Protein AF-A0A1I7AFB2-F1 (afdb_monomer)

InterPro domains:
  IPR016187 C-type lectin fold [SSF56436] (198-345)
  IPR042095 Sulfatase-modifying factor enzyme superfamily [G3DSA:3.90.1580.10] (173-340)
  IPR054114 Major tropism determinant, second domain [PF21916] (59-141)

Secondary structure (DSSP, 8-state):
---PPPP-GGGSTT-EEESS--EEEETTEEEE--EEEESSSTT-EEEE--EEEE-TTSGGGB-SS-SS--TT-EEEEEEEE-TTSBEEEEEES-SS--TT--TTTEEEEEEEEEEEE--GGGTT-SS--PEEEE-GGG-EESSSSBSS--TTEEEEETTTEEEESS-EE--SS-TTS---EE-TTSPPP-TTT--HHHHHHHHHHTT-BPPPHHHHHHHTTTPPP--SS--SSSS--TT--S---TT-STT-B-TT--BSSSSSSEEEEEEEEE--S--EEESTTTS-GGGTTS----EEESSEEEEEES--TT-GGG-STT-EEEEE-TT---S-EE---EEEB-

Solvent-accessible surface area (backbone atoms only — not comparable to full-atom values): 16928 Å² total; per-residue (Å²): 132,86,82,81,82,77,89,52,68,32,21,36,59,80,30,72,50,55,73,64,67,51,37,59,68,41,59,72,21,28,30,36,48,34,31,38,25,31,40,52,33,73,76,28,41,27,37,34,68,64,40,73,70,36,45,49,48,42,77,90,21,30,44,84,64,31,83,66,91,50,87,51,41,55,39,32,31,26,40,28,76,41,96,86,44,36,35,48,63,33,26,18,57,48,89,84,52,44,60,98,56,42,72,55,46,25,34,81,46,34,33,35,29,26,28,58,40,33,49,73,92,46,23,82,56,85,84,61,76,53,50,75,21,51,30,57,51,23,38,27,30,87,77,47,36,43,71,38,81,53,71,37,30,21,49,66,40,90,85,45,31,24,33,34,24,21,45,24,17,84,47,60,73,53,87,83,64,24,24,52,36,31,44,59,70,36,63,49,45,42,18,52,62,32,13,56,79,47,47,63,46,31,24,46,60,41,57,31,35,56,32,43,63,68,52,44,47,55,42,13,35,33,17,35,53,19,30,50,89,42,46,72,35,5,42,4,15,50,83,43,91,57,66,61,38,24,65,73,29,76,43,15,28,3,34,50,41,22,30,40,36,10,4,30,34,15,31,46,32,65,45,71,52,62,79,56,79,74,70,43,79,39,44,81,61,68,34,38,36,81,57,33,90,50,88,84,67,65,49,78,42,49,38,63,22,22,34,32,36,8,27,23,16,46,46,6,62,59,7,9,27,78,26,69,43,67,82,37,54,48,47,50,49,80,50,48,36,25,35,37,42,25,38,44,37,90

Organism: NCBI:txid416872

Nearest PDB structures (foldseek):
  2iou-assembly1_D  TM=7.693E-01  e=2.621E-22  Rauchvirus BPP1
  1yu4-assembly1_C  TM=7.743E-01  e=1.156E-21  Bordetella phage BMP-1
  1yu1-assembly1_A-3  TM=7.649E-01  e=2.165E-21  Rauchvirus BPP1
  1yu2-assembly1_A  TM=7.628E-01  e=2.292E-21  Bordetella phage BMP-1
  1yu3-assembly1_A  TM=7.739E-01  e=1.011E-20  Bordetella phage BIP-1

pLDDT: mean 96.18, std 4.57, range [62.34, 98.94]

Foldseek 3Di:
DPDDDDDDQLQAFFDWDFPDAWFAPDQQFIWGGWIWHAAQHHHRIAIEHTDGRDGQLPPVAEQPAPVDDDAWQKKWWKFFDDPVRHTHIYIHSDPQDGHPDDSRGIDTFWIFHFHFAQAPVRLAPLPDQTDGGTLGQLTGGPQWAFPFPSTQWGDLDGQWKIWHLWFWQWDDDDPPLTATDRTFQADHDALALAFLLSVQSRLVSRVFGFAALVVLLRQQRSQYFFAQCDQQRHLAHLPDPAAGTWCPHRNRAHNRRRGRSAERAWAFHPAKDAPDDDWDWDQLLVLAHNNNVDGDGTDTGDQIWGKTGQFYNNHGRLGGSNNIDGRHRRRDRPNRHTHITMGTID

Sequence (346 aa):
MVQKTYAIPAMGAGHFEMMGSIVASGAMRLDVPEGVLNIGGNGKGYVLPPLVDWDPTAVANQDGSLDSLTLGDDVYLYAVQGADGRAGLVASTNITVPGGYTSETSRKIGGFHYGRVRTIAQRYDTAITPATQIVPNSVWDLSHRPTCDPTGMVEVVPGRLWVDIYLNSEGSGTWPENIPVSRFGVQPIKDDIYSRSDFHLLVRNAGKRLPTVEEFLTYAEGAPQGNDGNNDLAWSATGNSGPTTTGAVAKAVSMFNVVDAAGNLWDWLDNHHDLGGTYNWTTSVVNVGKDSSIPRGQVYHAAWRCFVGGGNFGNGVRCGARCLYSHAHPWSASGSNGFRGACDAL

Mean predicted aligned error: 3.81 Å

Radius of gyration: 22.49 Å; Cα contacts (8 Å, |Δi|>4): 1010; chains: 1; bounding box: 60×41×85 Å

Structure (mmCIF, N/CA/C/O backbone):
data_AF-A0A1I7AFB2-F1
#
_entry.id   AF-A0A1I7AFB2-F1
#
loop_
_atom_site.group_PDB
_atom_site.id
_atom_site.type_symbol
_atom_site.label_atom_id
_atom_site.label_alt_id
_atom_site.label_comp_id
_atom_site.label_asym_id
_atom_site.label_entity_id
_atom_site.label_seq_id
_atom_site.pdbx_PDB_ins_code
_atom_site.Cartn_x
_atom_site.Cartn_y
_atom_site.Cartn_z
_atom_site.occupancy
_atom_site.B_iso_or_equiv
_atom_site.auth_seq_id
_atom_site.auth_comp_id
_atom_site.auth_asym_id
_atom_site.auth_atom_id
_atom_site.pdbx_PDB_model_num
ATOM 1 N N . MET A 1 1 ? -1.711 1.210 58.140 1.00 62.66 1 MET A N 1
ATOM 2 C CA . MET A 1 1 ? -1.342 0.271 57.059 1.00 62.66 1 MET A CA 1
ATOM 3 C C . MET A 1 1 ? -1.063 1.090 55.815 1.00 62.66 1 MET A C 1
ATOM 5 O O . MET A 1 1 ? -1.923 1.872 55.443 1.00 62.66 1 MET A O 1
ATOM 9 N N . VAL A 1 2 ? 0.122 0.970 55.215 1.00 62.34 2 VAL A N 1
ATOM 10 C CA . VAL A 1 2 ? 0.393 1.603 53.914 1.00 62.34 2 VAL A CA 1
ATOM 11 C C . VAL A 1 2 ? -0.392 0.820 52.865 1.00 62.34 2 VAL A C 1
ATOM 13 O O . VAL A 1 2 ? -0.179 -0.384 52.716 1.00 62.34 2 VAL A O 1
ATOM 16 N N . GLN A 1 3 ? -1.340 1.474 52.195 1.00 71.25 3 GLN A N 1
ATOM 17 C CA . GLN A 1 3 ? -2.076 0.881 51.085 1.00 71.25 3 GLN A CA 1
ATOM 18 C C . GLN A 1 3 ? -1.074 0.592 49.962 1.00 71.25 3 GLN A C 1
ATOM 20 O O . GLN A 1 3 ? -0.454 1.506 49.425 1.00 71.25 3 GLN A O 1
ATOM 25 N N . LYS A 1 4 ? -0.856 -0.690 49.656 1.00 71.56 4 LYS A N 1
ATOM 26 C CA . LYS A 1 4 ? -0.033 -1.089 48.513 1.00 71.56 4 LYS A CA 1
ATOM 27 C C . LYS A 1 4 ? -0.844 -0.842 47.244 1.00 71.56 4 LYS A C 1
ATOM 29 O O . LYS A 1 4 ? -1.900 -1.445 47.072 1.00 71.56 4 LYS A O 1
ATOM 34 N N . THR A 1 5 ? -0.355 0.033 46.376 1.00 73.44 5 THR A N 1
ATOM 35 C CA . THR A 1 5 ? -0.912 0.226 45.034 1.00 73.44 5 THR A CA 1
ATOM 36 C C . THR A 1 5 ? -0.280 -0.799 44.101 1.00 73.44 5 THR A C 1
ATOM 38 O O . THR A 1 5 ? 0.940 -0.821 43.949 1.00 73.44 5 THR A O 1
ATOM 41 N N . TYR A 1 6 ? -1.095 -1.662 43.497 1.00 75.44 6 TYR A N 1
ATOM 42 C CA . TYR A 1 6 ? -0.639 -2.587 42.462 1.00 75.44 6 TYR A CA 1
ATOM 43 C C . TYR A 1 6 ? -0.715 -1.910 41.093 1.00 75.44 6 TYR A C 1
ATOM 45 O O . TYR A 1 6 ? -1.668 -1.184 40.811 1.00 75.44 6 TYR A O 1
ATOM 53 N N . ALA A 1 7 ? 0.278 -2.158 40.239 1.00 75.94 7 ALA A N 1
ATOM 54 C CA . ALA A 1 7 ? 0.195 -1.780 38.836 1.00 75.94 7 ALA A CA 1
ATOM 55 C C . ALA A 1 7 ? -0.788 -2.725 38.129 1.00 75.94 7 ALA A C 1
ATOM 57 O O . ALA A 1 7 ? -0.574 -3.936 38.107 1.00 75.94 7 ALA A O 1
ATOM 58 N N . ILE A 1 8 ? -1.864 -2.173 37.570 1.00 85.44 8 ILE A N 1
ATOM 59 C CA . ILE A 1 8 ? -2.793 -2.904 36.704 1.00 85.44 8 ILE A CA 1
ATOM 60 C C . ILE A 1 8 ? -2.324 -2.654 35.264 1.00 85.44 8 ILE A C 1
ATOM 62 O O . ILE A 1 8 ? -2.356 -1.494 34.849 1.00 85.44 8 ILE A O 1
ATOM 66 N N . PRO A 1 9 ? -1.878 -3.675 34.504 1.00 85.19 9 PRO A N 1
ATOM 67 C CA . PRO A 1 9 ? -1.260 -3.481 33.187 1.00 85.19 9 PRO A CA 1
ATOM 68 C C . PRO A 1 9 ? -2.072 -2.589 32.240 1.00 85.19 9 PRO A C 1
ATOM 70 O O . PRO A 1 9 ? -1.538 -1.614 31.720 1.00 85.19 9 PRO A O 1
ATOM 73 N N . ALA A 1 10 ? -3.386 -2.819 32.139 1.00 87.00 10 ALA A N 1
ATOM 74 C CA . ALA A 1 10 ? -4.300 -2.020 31.317 1.00 87.00 10 ALA A CA 1
ATOM 75 C C . ALA A 1 10 ? -4.352 -0.524 31.683 1.00 87.00 10 ALA A C 1
ATOM 77 O O . ALA A 1 10 ? -4.688 0.318 30.853 1.00 87.00 10 ALA A O 1
ATOM 78 N N . MET A 1 11 ? -4.004 -0.163 32.919 1.00 90.75 11 MET A N 1
ATOM 79 C CA . MET A 1 11 ? -3.946 1.229 33.361 1.00 90.75 11 MET A CA 1
ATOM 80 C C . MET A 1 11 ? -2.626 1.919 32.999 1.00 90.75 11 MET A C 1
ATOM 82 O O . MET A 1 11 ? -2.545 3.137 33.142 1.00 90.75 11 MET A O 1
ATOM 86 N N . GLY A 1 12 ? -1.598 1.190 32.560 1.00 91.44 12 GLY A N 1
ATOM 87 C CA . GLY A 1 12 ? -0.350 1.787 32.091 1.00 91.44 12 GLY A CA 1
ATOM 88 C C . GLY A 1 12 ? -0.547 2.501 30.755 1.00 91.44 12 GLY A C 1
ATOM 89 O O . GLY A 1 12 ? -1.151 1.945 29.838 1.00 91.44 12 GLY A O 1
ATOM 90 N N . ALA A 1 13 ? -0.035 3.727 30.629 1.00 90.50 13 ALA A N 1
ATOM 91 C CA . ALA A 1 13 ? -0.085 4.466 29.37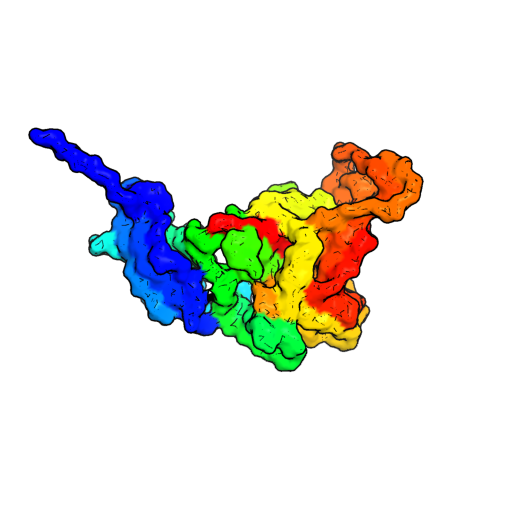3 1.00 90.50 13 ALA A CA 1
ATOM 92 C C . ALA A 1 13 ? 0.488 3.630 28.218 1.00 90.50 13 ALA A C 1
ATOM 94 O O . ALA A 1 13 ? 1.560 3.038 28.329 1.00 90.50 13 ALA A O 1
ATOM 95 N N . GLY A 1 14 ? -0.250 3.579 27.110 1.00 90.00 14 GLY A N 1
ATOM 96 C CA . GLY A 1 14 ? 0.157 2.845 25.912 1.00 90.00 14 GLY A CA 1
ATOM 97 C C . GLY A 1 14 ? -0.110 1.337 25.939 1.00 90.00 14 GLY A C 1
ATOM 98 O O . GLY A 1 14 ? -0.011 0.723 24.879 1.00 90.00 14 GLY A O 1
ATOM 99 N N . HIS A 1 15 ? -0.528 0.740 27.064 1.00 96.19 15 HIS A N 1
ATOM 100 C CA . HIS A 1 15 ? -0.826 -0.697 27.115 1.00 96.19 15 HIS A CA 1
ATOM 101 C C . HIS A 1 15 ? -1.898 -1.089 26.091 1.00 96.19 15 HIS A C 1
ATOM 103 O O . HIS A 1 15 ? -2.918 -0.406 25.964 1.00 96.19 15 HIS A O 1
ATOM 109 N N . PHE A 1 16 ? -1.654 -2.163 25.352 1.00 96.88 16 PHE A N 1
ATOM 110 C CA . PHE A 1 16 ? -2.572 -2.759 24.391 1.00 96.88 16 PHE A CA 1
ATOM 111 C C . PHE A 1 16 ? -2.226 -4.241 24.281 1.00 96.88 16 PHE A C 1
ATOM 113 O O . PHE A 1 16 ? -1.070 -4.578 24.031 1.00 96.88 16 PHE A O 1
ATOM 120 N N . GLU A 1 17 ? -3.216 -5.096 24.486 1.00 96.75 17 GLU A N 1
ATOM 121 C CA . GLU A 1 17 ? -3.093 -6.541 24.362 1.00 96.75 17 GLU A CA 1
ATOM 122 C C . GLU A 1 17 ? -4.433 -7.107 23.885 1.00 96.75 17 GLU A C 1
ATOM 124 O O . GLU A 1 17 ? -5.490 -6.738 24.402 1.00 96.75 17 GLU A O 1
ATOM 129 N N . MET A 1 18 ? -4.394 -7.989 22.888 1.00 95.81 18 MET A N 1
ATOM 130 C CA . MET A 1 18 ? -5.567 -8.640 22.309 1.00 95.81 18 MET A CA 1
ATOM 131 C C . MET A 1 18 ? -5.326 -10.140 22.145 1.00 95.81 18 MET A C 1
ATOM 133 O O . MET A 1 18 ? -4.205 -10.583 21.893 1.00 95.81 18 MET A O 1
ATOM 137 N N . MET A 1 19 ? -6.395 -10.928 22.264 1.00 95.38 19 MET A N 1
ATOM 138 C CA . MET A 1 19 ? -6.383 -12.384 22.087 1.00 95.38 19 MET A CA 1
ATOM 139 C C . MET A 1 19 ? -6.464 -12.761 20.599 1.00 95.38 19 MET A C 1
ATOM 141 O O . MET A 1 19 ? -7.403 -13.421 20.158 1.00 95.38 19 MET A O 1
ATOM 145 N N . GLY A 1 20 ? -5.477 -12.319 19.818 1.00 95.38 20 GLY A N 1
ATOM 146 C CA . GLY A 1 20 ? -5.429 -12.447 18.360 1.00 95.38 20 GLY A CA 1
ATOM 147 C C . GLY A 1 20 ? -5.351 -11.084 17.674 1.00 95.38 20 GLY A C 1
ATOM 148 O O . GLY A 1 20 ? -5.041 -10.084 18.318 1.00 95.38 20 GLY A O 1
ATOM 149 N N . SER A 1 21 ? -5.665 -11.057 16.380 1.00 97.06 21 SER A N 1
ATOM 150 C CA . SER A 1 21 ? -5.655 -9.840 15.560 1.00 97.06 21 SER A CA 1
ATOM 151 C C . SER A 1 21 ? -7.029 -9.554 14.973 1.00 97.06 21 SER A C 1
ATOM 153 O O . SER A 1 21 ? -7.842 -10.467 14.807 1.00 97.06 21 SER A O 1
ATOM 155 N N . ILE A 1 22 ? -7.292 -8.287 14.664 1.00 98.62 22 ILE A N 1
ATOM 156 C CA . ILE A 1 22 ? -8.508 -7.896 13.940 1.00 98.62 22 ILE A CA 1
ATOM 157 C C . ILE A 1 22 ? -8.440 -8.477 12.525 1.00 98.62 22 ILE A C 1
ATOM 159 O O . ILE A 1 22 ? -7.412 -8.373 11.860 1.00 98.62 22 ILE A O 1
ATOM 163 N N . VAL A 1 23 ? -9.531 -9.074 12.044 1.00 98.56 23 VAL A N 1
ATOM 164 C CA . VAL A 1 23 ? -9.579 -9.690 10.708 1.00 98.56 23 VAL A CA 1
ATOM 165 C C . VAL A 1 23 ? -10.865 -9.346 9.971 1.00 98.56 23 VAL A C 1
ATOM 167 O O . VAL A 1 23 ? -11.903 -9.099 10.581 1.00 98.56 23 VAL A O 1
ATOM 170 N N . ALA A 1 24 ? -10.814 -9.361 8.640 1.00 98.56 24 ALA A N 1
ATOM 171 C CA . ALA A 1 24 ? -12.019 -9.315 7.819 1.00 98.56 24 ALA A CA 1
ATOM 172 C C . ALA A 1 24 ? -12.783 -10.642 7.923 1.00 98.56 24 ALA A C 1
ATOM 174 O O . ALA A 1 24 ? -12.226 -11.698 7.623 1.00 98.56 24 ALA A O 1
ATOM 175 N N . SER A 1 25 ? -14.063 -10.582 8.292 1.00 98.00 25 SER A N 1
ATOM 176 C CA . SER A 1 25 ? -14.972 -11.739 8.348 1.00 98.00 25 SER A CA 1
ATOM 177 C C . SER A 1 25 ? -15.972 -11.773 7.190 1.00 98.00 25 SER A C 1
ATOM 179 O O . SER A 1 25 ? -16.603 -12.791 6.911 1.00 98.00 25 SER A O 1
ATOM 181 N N . GLY A 1 26 ? -16.072 -10.681 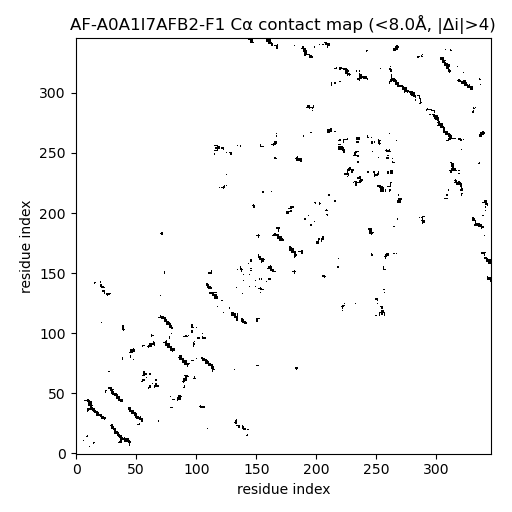6.431 1.00 96.88 26 GLY A N 1
ATOM 182 C CA . GLY A 1 26 ? -16.920 -10.593 5.252 1.00 96.88 26 GLY A CA 1
ATOM 183 C C . GLY A 1 26 ? -16.653 -9.331 4.445 1.00 96.88 26 GLY A C 1
ATOM 184 O O . GLY A 1 26 ? -15.755 -8.552 4.758 1.00 96.88 26 GLY A O 1
ATOM 185 N N . ALA A 1 27 ? -17.464 -9.106 3.408 1.00 97.19 27 ALA A N 1
ATOM 186 C CA . ALA A 1 27 ? -17.229 -8.011 2.467 1.00 97.19 27 ALA A CA 1
ATOM 187 C C . ALA A 1 27 ? -17.179 -6.627 3.142 1.00 97.19 27 ALA A C 1
ATOM 189 O O . ALA A 1 27 ? -16.433 -5.753 2.716 1.00 97.19 27 ALA A O 1
ATOM 190 N N . MET A 1 28 ? -17.961 -6.451 4.209 1.00 97.31 28 MET A N 1
ATOM 191 C CA . MET A 1 28 ? -18.061 -5.229 5.014 1.00 97.31 28 MET A CA 1
ATOM 192 C C . MET A 1 28 ? -18.118 -5.583 6.509 1.00 97.31 28 MET A C 1
ATOM 194 O O . MET A 1 28 ? -18.905 -5.004 7.253 1.00 97.31 28 MET A O 1
ATOM 198 N N . ARG A 1 29 ? -17.397 -6.630 6.931 1.00 98.31 29 ARG A N 1
ATOM 199 C CA . ARG A 1 29 ? -17.493 -7.186 8.288 1.00 98.31 29 ARG A CA 1
ATOM 200 C C . ARG A 1 29 ? -16.118 -7.492 8.857 1.00 98.31 29 ARG A C 1
ATOM 202 O O . ARG A 1 29 ? -15.233 -7.928 8.118 1.00 98.31 29 ARG A O 1
ATOM 209 N N . LEU A 1 30 ? -15.968 -7.261 10.156 1.00 98.75 30 LEU A N 1
ATOM 210 C CA . LEU A 1 30 ? -14.757 -7.553 10.913 1.00 98.75 30 LEU A CA 1
ATOM 211 C C . LEU A 1 30 ? -15.070 -8.469 12.096 1.00 98.75 30 LEU A C 1
ATOM 213 O O . LEU A 1 30 ? -16.089 -8.289 12.764 1.00 98.75 30 LEU A O 1
ATOM 217 N N . ASP A 1 31 ? -14.134 -9.357 12.408 1.00 98.69 31 ASP A N 1
ATOM 218 C CA . ASP A 1 31 ? -14.053 -9.991 13.718 1.00 98.69 31 ASP A CA 1
ATOM 219 C C . ASP A 1 31 ? -12.969 -9.284 14.536 1.00 98.69 31 ASP A C 1
ATOM 221 O O . ASP A 1 31 ? -11.828 -9.115 14.093 1.00 98.69 31 ASP A O 1
ATOM 225 N N . VAL A 1 32 ? -13.342 -8.844 15.735 1.00 98.50 32 VAL A N 1
ATOM 226 C CA . VAL A 1 32 ? -12.483 -8.131 16.682 1.00 98.50 32 VAL A CA 1
ATOM 227 C C . VAL A 1 32 ? -12.334 -9.008 17.923 1.00 98.50 32 VAL A C 1
ATOM 229 O O . VAL A 1 32 ? -13.314 -9.204 18.649 1.00 98.50 32 VAL A O 1
ATOM 232 N N . PRO A 1 33 ? -11.136 -9.557 18.180 1.00 97.88 33 PRO A N 1
ATOM 233 C CA . PRO A 1 33 ? -10.873 -10.317 19.393 1.00 97.88 33 PRO A CA 1
ATOM 234 C C . PRO A 1 33 ? -11.065 -9.496 20.667 1.00 97.88 33 PRO A C 1
ATOM 236 O O . PRO A 1 33 ? -10.965 -8.269 20.671 1.00 97.88 33 PRO A O 1
ATOM 239 N N . GLU A 1 34 ? -11.288 -10.194 21.777 1.00 97.12 34 GLU A N 1
ATOM 240 C CA . GLU A 1 34 ? -11.271 -9.551 23.086 1.00 97.12 34 GLU A CA 1
ATOM 241 C C . GLU A 1 34 ? -9.866 -9.052 23.446 1.00 97.12 34 GLU A C 1
ATOM 243 O O . GLU A 1 34 ? -8.851 -9.605 23.011 1.00 97.12 34 GLU A O 1
ATOM 248 N N . GLY A 1 35 ? -9.800 -8.016 24.278 1.00 96.25 35 GLY A N 1
ATOM 249 C CA . GLY A 1 35 ? -8.526 -7.465 24.714 1.00 96.25 35 GLY A CA 1
ATOM 250 C C . GLY A 1 35 ? -8.628 -6.519 25.896 1.00 96.25 35 GLY A C 1
ATOM 251 O O . GLY A 1 35 ? -9.708 -6.200 26.398 1.00 96.25 35 GLY A O 1
ATOM 252 N N . VAL A 1 36 ? -7.469 -6.041 26.329 1.00 96.69 36 VAL A N 1
ATOM 253 C CA . VAL A 1 36 ? -7.327 -5.006 27.349 1.00 96.69 36 VAL A CA 1
ATOM 254 C C . VAL A 1 36 ? -6.410 -3.909 26.841 1.00 96.69 36 VAL A C 1
ATOM 256 O O . VAL A 1 36 ? -5.378 -4.147 26.218 1.00 96.69 36 VAL A O 1
ATOM 259 N N . LEU A 1 37 ? -6.799 -2.666 27.090 1.00 97.00 37 LEU A N 1
ATOM 260 C CA . LEU A 1 37 ? -6.077 -1.527 26.554 1.00 97.00 37 LEU A CA 1
ATOM 261 C C . LEU A 1 37 ? -6.233 -0.281 27.408 1.00 97.00 37 LEU A C 1
ATOM 263 O O . LEU A 1 37 ? -7.198 -0.103 28.150 1.00 97.00 37 LEU A O 1
ATOM 267 N N . ASN A 1 38 ? -5.267 0.609 27.245 1.00 96.75 38 ASN A N 1
ATOM 268 C CA . ASN A 1 38 ? -5.287 1.938 27.813 1.00 96.75 38 ASN A CA 1
ATOM 269 C C . ASN A 1 38 ? -5.923 2.944 26.845 1.00 96.75 38 ASN A C 1
ATOM 271 O O . ASN A 1 38 ? -5.518 2.998 25.680 1.00 96.75 38 ASN A O 1
ATOM 275 N N . ILE A 1 39 ? -6.855 3.769 27.331 1.00 96.62 39 ILE A N 1
ATOM 276 C CA . ILE A 1 39 ? -7.475 4.864 26.567 1.00 96.62 39 ILE A CA 1
ATOM 277 C C . ILE A 1 39 ? -7.378 6.148 27.393 1.00 96.62 39 ILE A C 1
ATOM 279 O O . ILE A 1 39 ? -8.053 6.270 28.410 1.00 96.62 39 ILE A O 1
ATOM 283 N N . GLY A 1 40 ? -6.569 7.119 26.966 1.00 91.12 40 GLY A N 1
ATOM 284 C CA . GLY A 1 40 ? -6.457 8.416 27.653 1.00 91.12 40 GLY A CA 1
ATOM 285 C C . GLY A 1 40 ? -5.380 8.518 28.737 1.00 91.12 40 GLY A C 1
ATOM 286 O O . GLY A 1 40 ? -5.404 9.459 29.527 1.00 91.12 40 GLY A O 1
ATOM 287 N N . GLY A 1 41 ? -4.424 7.585 28.789 1.00 89.25 41 GLY A N 1
ATOM 288 C CA . GLY A 1 41 ? -3.229 7.692 29.635 1.00 89.25 41 GLY A CA 1
ATOM 289 C C . GLY A 1 41 ? -3.322 6.972 30.984 1.00 89.25 41 GLY A C 1
ATOM 290 O O . GLY A 1 41 ? -4.213 6.159 31.232 1.00 89.25 41 GLY A O 1
ATOM 291 N N . ASN A 1 42 ? -2.346 7.222 31.862 1.00 89.69 42 ASN A N 1
ATOM 292 C CA . ASN A 1 42 ? -2.178 6.467 33.110 1.00 89.69 42 ASN A CA 1
ATOM 293 C C . ASN A 1 42 ? -3.459 6.434 33.966 1.00 89.69 42 ASN A C 1
ATOM 295 O O . ASN A 1 42 ? -4.080 7.461 34.227 1.00 89.69 42 ASN A O 1
ATOM 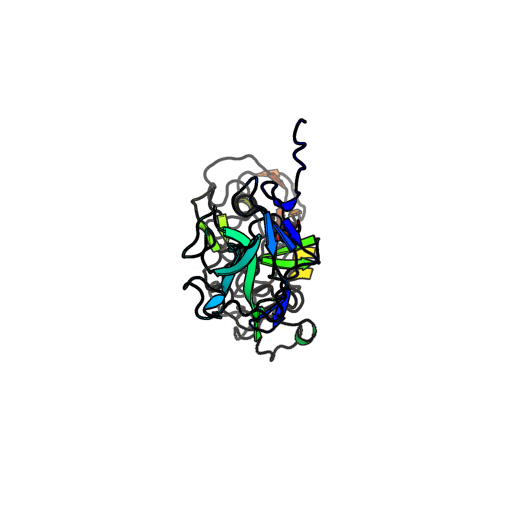299 N N . GLY A 1 43 ? -3.828 5.246 34.446 1.00 89.44 43 GLY A N 1
ATOM 300 C CA . GLY A 1 43 ? -5.029 5.021 35.254 1.00 89.44 43 GLY A CA 1
ATOM 301 C C . GLY A 1 43 ? -6.298 4.708 34.452 1.00 89.44 43 GLY A C 1
ATOM 302 O O . GLY A 1 43 ? -7.355 4.541 35.055 1.00 89.44 43 GLY A O 1
ATOM 303 N N . LYS A 1 44 ? -6.225 4.625 33.118 1.00 92.62 44 LYS A N 1
ATOM 304 C CA . LYS A 1 44 ? -7.395 4.494 32.232 1.00 92.62 44 LYS A CA 1
ATOM 305 C C . LYS A 1 44 ? -7.410 3.181 31.439 1.00 92.62 44 LYS A C 1
ATOM 307 O O . LYS A 1 44 ? -7.258 3.180 30.220 1.00 92.62 44 LYS A O 1
ATOM 312 N N . GLY A 1 45 ? -7.543 2.062 32.149 1.00 95.00 45 GLY A N 1
ATOM 313 C CA . GLY A 1 45 ? -7.642 0.731 31.542 1.00 95.00 45 GLY A CA 1
ATOM 314 C C . GLY A 1 45 ? -9.078 0.329 31.226 1.00 95.00 45 GLY A C 1
ATOM 315 O O . GLY A 1 45 ? -9.973 0.579 32.032 1.00 95.00 45 GLY A O 1
ATOM 316 N N . TYR A 1 46 ? -9.269 -0.315 30.076 1.00 97.19 46 TYR A N 1
ATOM 317 C CA . TYR A 1 46 ? -10.559 -0.788 29.585 1.00 97.19 46 TYR A CA 1
ATOM 318 C C . TYR A 1 46 ? -10.445 -2.209 29.040 1.00 97.19 46 TYR A C 1
ATOM 320 O O . TYR A 1 46 ? -9.398 -2.602 28.524 1.00 97.19 46 TYR A O 1
ATOM 328 N N . VAL A 1 47 ? -11.537 -2.963 29.136 1.00 96.94 47 VAL A N 1
ATOM 329 C CA . VAL A 1 47 ? -11.716 -4.236 28.425 1.00 96.94 47 VAL A CA 1
ATOM 330 C C . VAL A 1 47 ? -12.402 -3.947 27.095 1.00 96.94 47 VAL A C 1
ATOM 332 O O . VAL A 1 47 ? -13.464 -3.331 27.093 1.00 96.94 47 VAL A O 1
ATOM 335 N N . LEU A 1 48 ? -11.836 -4.400 25.981 1.00 97.44 48 LEU A N 1
ATOM 336 C CA . LEU A 1 48 ? -12.521 -4.448 24.692 1.00 97.44 48 LEU A CA 1
ATOM 337 C C . LEU A 1 48 ? -13.221 -5.811 24.575 1.00 97.44 48 LEU A C 1
ATOM 339 O O . LEU A 1 48 ? -12.529 -6.829 24.527 1.00 97.44 48 LEU A O 1
ATOM 343 N N . PRO A 1 49 ? -14.565 -5.871 24.583 1.00 96.69 49 PRO A N 1
ATOM 344 C CA . PRO A 1 49 ? -15.285 -7.121 24.368 1.00 96.69 49 PRO A CA 1
ATOM 345 C C . PRO A 1 49 ? -15.061 -7.650 22.944 1.00 96.69 49 PRO A C 1
ATOM 347 O O . PRO A 1 49 ? -14.844 -6.845 22.037 1.00 96.69 49 PRO A O 1
ATOM 350 N N . PRO A 1 50 ? -15.177 -8.970 22.722 1.00 97.81 50 PRO A N 1
ATOM 351 C CA . PRO A 1 50 ? -15.100 -9.514 21.377 1.00 97.81 50 PRO A CA 1
ATOM 352 C C . PRO A 1 50 ? -16.321 -9.078 20.558 1.00 97.81 50 PRO A C 1
ATOM 354 O O . PRO A 1 50 ? -17.446 -9.041 21.068 1.00 97.81 50 PRO A O 1
ATOM 357 N N . LEU A 1 51 ? -16.106 -8.781 19.280 1.00 98.06 51 LEU A N 1
ATOM 358 C CA . LEU A 1 51 ? -17.154 -8.440 18.321 1.00 98.06 51 LEU A CA 1
ATOM 359 C C . LEU A 1 51 ? -17.026 -9.383 17.124 1.00 98.06 51 LEU A C 1
ATOM 361 O O . LEU A 1 51 ? -15.945 -9.512 16.561 1.00 98.06 51 LEU A O 1
ATOM 365 N N . VAL A 1 52 ? -18.120 -10.044 16.753 1.00 98.00 52 VAL A N 1
ATOM 366 C CA . VAL A 1 52 ? -18.175 -10.989 15.627 1.00 98.00 52 VAL A CA 1
ATOM 367 C C . VAL A 1 52 ? -19.079 -10.403 14.554 1.00 98.00 52 VAL A C 1
ATOM 369 O O . VAL A 1 52 ? -20.136 -9.859 14.888 1.00 98.00 52 VAL A O 1
ATOM 372 N N . ASP A 1 53 ? -18.668 -10.497 13.291 1.00 97.81 53 ASP A N 1
ATOM 373 C CA . ASP A 1 53 ? -19.384 -9.927 12.143 1.00 97.81 53 ASP A CA 1
ATOM 374 C C . ASP A 1 53 ? -19.760 -8.446 12.340 1.00 97.81 53 ASP A C 1
ATOM 376 O O . ASP A 1 53 ? -20.846 -7.970 11.969 1.00 97.81 53 ASP A O 1
ATOM 380 N N . TRP A 1 54 ? -18.843 -7.695 12.948 1.00 98.50 54 TRP A N 1
ATOM 381 C CA . TRP A 1 54 ? -19.038 -6.297 13.287 1.00 98.50 54 TRP A CA 1
ATOM 382 C C . TRP A 1 54 ? -19.105 -5.432 12.026 1.00 98.50 54 TRP A C 1
ATOM 384 O O . TRP A 1 54 ? -18.247 -5.516 11.148 1.00 98.50 54 TRP A O 1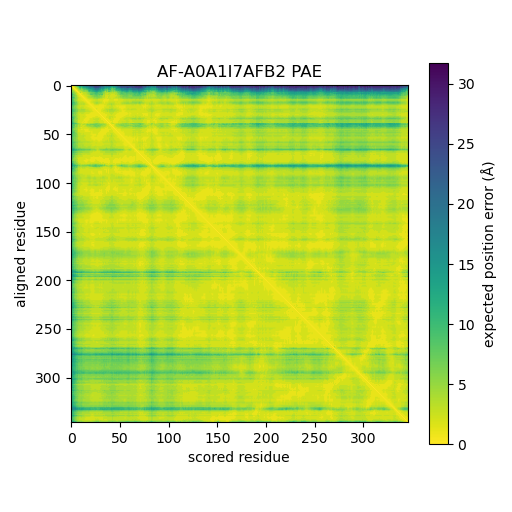
ATOM 394 N N . ASP A 1 55 ? -20.148 -4.604 11.940 1.00 98.06 55 ASP A N 1
ATOM 395 C CA . ASP A 1 55 ? -20.393 -3.690 10.823 1.00 98.06 55 ASP A CA 1
ATOM 396 C C . ASP A 1 55 ? -19.784 -2.311 11.103 1.00 98.06 55 ASP A C 1
ATOM 398 O O . ASP A 1 55 ? -20.335 -1.591 11.942 1.00 98.06 55 ASP A O 1
ATOM 402 N N . PRO A 1 56 ? -18.719 -1.882 10.410 1.00 98.06 56 PRO A N 1
ATOM 403 C CA . PRO A 1 56 ? -18.178 -0.540 10.599 1.00 98.06 56 PRO A CA 1
ATOM 404 C C . PRO A 1 56 ? -19.138 0.567 10.143 1.00 98.06 56 PRO A C 1
ATOM 406 O O . PRO A 1 56 ? -18.954 1.706 10.542 1.00 98.06 56 PRO A O 1
ATOM 409 N N . THR A 1 57 ? -20.152 0.268 9.324 1.00 97.62 57 THR A N 1
ATOM 410 C CA . THR A 1 57 ? -21.077 1.275 8.765 1.00 97.62 57 THR A CA 1
ATOM 411 C C . THR A 1 57 ? -22.387 1.401 9.537 1.00 97.62 57 THR A C 1
ATOM 413 O O . THR A 1 57 ? -23.183 2.308 9.291 1.00 97.62 57 THR A O 1
ATOM 416 N N . ALA A 1 58 ? -22.645 0.504 10.494 1.00 97.19 58 ALA A N 1
ATOM 417 C CA . ALA A 1 58 ? -23.848 0.603 11.310 1.00 97.19 58 ALA A CA 1
ATOM 418 C C . ALA A 1 58 ? -23.824 1.898 12.134 1.00 97.19 58 ALA A C 1
ATOM 420 O O . ALA A 1 58 ? -22.804 2.257 12.709 1.00 97.19 58 ALA A O 1
ATOM 421 N N . VAL A 1 59 ? -24.974 2.569 12.262 1.00 95.69 59 VAL A N 1
ATOM 422 C CA . VAL A 1 59 ? -25.087 3.888 12.922 1.00 95.69 59 VAL A CA 1
ATOM 423 C C . VAL A 1 59 ? -24.481 3.918 14.333 1.00 95.69 59 VAL A C 1
ATOM 425 O O . VAL A 1 59 ? -23.919 4.928 14.734 1.00 95.69 59 VAL A O 1
ATOM 428 N N . ALA A 1 60 ? -24.564 2.817 15.086 1.00 95.44 60 ALA A N 1
ATOM 429 C CA . ALA A 1 60 ? -24.006 2.722 16.439 1.00 95.44 60 ALA A CA 1
ATOM 430 C C . ALA A 1 60 ? -22.478 2.510 16.486 1.00 95.44 60 ALA A C 1
ATOM 432 O O . ALA A 1 60 ? -21.883 2.605 17.556 1.00 95.44 60 ALA A O 1
ATOM 433 N N . ASN A 1 61 ? -21.865 2.201 15.347 1.00 97.56 61 ASN A N 1
ATOM 434 C CA . ASN A 1 61 ? -20.484 1.752 15.207 1.00 97.56 61 ASN A CA 1
ATOM 435 C C . ASN A 1 61 ? -19.591 2.793 14.520 1.00 97.56 61 ASN A C 1
ATOM 437 O O . ASN A 1 61 ? -18.435 2.496 14.236 1.00 97.56 61 ASN A O 1
ATOM 441 N N . GLN A 1 62 ? -20.104 3.990 14.237 1.00 97.00 62 GLN A N 1
ATOM 442 C CA . GLN A 1 62 ? -19.432 5.017 13.440 1.00 97.00 62 GLN A CA 1
ATOM 443 C C . GLN A 1 62 ? -19.748 6.430 13.953 1.00 97.00 62 GLN A C 1
ATOM 445 O O . GLN A 1 62 ? -20.640 6.614 14.778 1.00 97.00 62 GLN A O 1
ATOM 450 N N . ASP A 1 63 ? -18.992 7.428 13.502 1.00 96.81 63 ASP A N 1
ATOM 451 C CA . ASP A 1 63 ? -18.968 8.794 14.055 1.00 96.81 63 ASP A CA 1
ATOM 452 C C . ASP A 1 63 ? -19.661 9.871 13.191 1.00 96.81 63 ASP A C 1
ATOM 454 O O . ASP A 1 63 ? -19.494 11.072 13.411 1.00 96.81 63 ASP A O 1
ATOM 458 N N . GLY A 1 64 ? -20.424 9.446 12.192 1.00 95.25 64 GLY A N 1
ATOM 459 C CA . GLY A 1 64 ? -21.028 10.254 11.134 1.00 95.25 64 GLY A CA 1
ATOM 460 C C . GLY A 1 64 ? -20.158 10.405 9.881 1.00 95.25 64 GLY A C 1
ATOM 461 O O . GLY A 1 64 ? -20.595 11.044 8.927 1.00 95.25 64 GLY A O 1
ATOM 462 N N . SER A 1 65 ? -18.933 9.865 9.864 1.00 95.38 65 SER A N 1
ATOM 463 C CA . SER A 1 65 ? -18.018 9.980 8.718 1.00 95.38 65 SER A CA 1
ATOM 464 C C . SER A 1 65 ? -18.026 8.772 7.776 1.00 95.38 65 SER A C 1
ATOM 466 O O . SER A 1 65 ? -17.324 8.801 6.764 1.00 95.38 65 SER A O 1
ATOM 468 N N . LEU A 1 66 ? -18.791 7.719 8.098 1.00 94.69 66 LEU A N 1
ATOM 469 C CA . LEU A 1 66 ? -18.757 6.435 7.394 1.00 94.69 66 LEU A CA 1
ATOM 470 C C . LEU A 1 66 ? -20.160 5.829 7.208 1.00 94.69 66 LEU A C 1
ATOM 472 O O . LEU A 1 66 ? -20.453 4.728 7.671 1.00 94.69 66 LEU A O 1
ATOM 476 N N . ASP A 1 67 ? -21.038 6.543 6.501 1.00 89.12 67 ASP A N 1
ATOM 477 C CA . ASP A 1 67 ? -22.392 6.053 6.187 1.00 89.12 67 ASP A CA 1
ATOM 478 C C . ASP A 1 67 ? -22.396 4.898 5.163 1.00 89.12 67 ASP A C 1
ATOM 480 O O . ASP A 1 67 ? -23.358 4.138 5.060 1.00 89.12 67 ASP A O 1
ATOM 484 N N . SER A 1 68 ? -21.326 4.767 4.375 1.00 94.06 68 SER A N 1
ATOM 485 C CA . SER A 1 68 ? -21.115 3.667 3.431 1.00 94.06 68 SER A CA 1
ATOM 486 C C . SER A 1 68 ? -19.625 3.494 3.137 1.00 94.06 68 SER A C 1
ATOM 488 O O . SER A 1 68 ? -18.847 4.415 3.376 1.00 94.06 68 SER A O 1
ATOM 490 N N . LEU A 1 69 ? -19.243 2.331 2.602 1.00 96.69 69 LEU A N 1
ATOM 491 C CA . LEU A 1 69 ? -17.880 2.061 2.145 1.00 96.69 69 LEU A CA 1
ATOM 492 C C . LEU A 1 69 ? -17.774 2.246 0.631 1.00 96.69 69 LEU A C 1
ATOM 494 O O . LEU A 1 69 ? -18.474 1.586 -0.143 1.00 96.69 69 LEU A O 1
ATOM 498 N N . THR A 1 70 ? -16.862 3.116 0.218 1.00 96.62 70 THR A N 1
ATOM 499 C CA . THR A 1 70 ? -16.546 3.411 -1.178 1.00 96.62 70 THR A CA 1
ATOM 500 C C . THR A 1 70 ? -15.171 2.862 -1.532 1.00 96.62 70 THR A C 1
ATOM 502 O O . THR A 1 70 ? -14.263 2.797 -0.707 1.00 96.62 70 THR A O 1
ATOM 505 N N . LEU A 1 71 ? -15.015 2.421 -2.784 1.00 98.31 71 LEU A N 1
ATOM 506 C CA . LEU A 1 71 ? -13.727 1.960 -3.296 1.00 98.31 71 LEU A CA 1
ATOM 507 C C . LEU A 1 71 ? -12.645 3.024 -3.057 1.00 98.31 71 LEU A C 1
ATOM 509 O O . LEU A 1 71 ? -12.747 4.129 -3.588 1.00 98.31 71 LEU A O 1
ATOM 513 N N . GLY A 1 72 ? -11.599 2.642 -2.328 1.00 98.19 72 GLY A N 1
ATOM 514 C CA . GLY A 1 72 ? -10.477 3.507 -1.989 1.00 98.19 72 GLY A CA 1
ATOM 515 C C . GLY A 1 72 ? -10.518 4.083 -0.576 1.00 98.19 72 GLY A C 1
ATOM 516 O O . GLY A 1 72 ? -9.555 4.752 -0.208 1.00 98.19 72 GLY A O 1
ATOM 517 N N . ASP A 1 73 ? -11.574 3.835 0.203 1.00 98.38 73 ASP A N 1
ATOM 518 C CA . ASP A 1 73 ? -11.668 4.334 1.575 1.00 98.38 73 ASP A CA 1
ATOM 519 C C . ASP A 1 73 ? -10.648 3.646 2.491 1.00 98.38 73 ASP A C 1
ATOM 521 O O . ASP A 1 73 ? -10.561 2.416 2.555 1.00 98.38 73 ASP A O 1
ATOM 525 N N . ASP A 1 74 ? -9.918 4.460 3.250 1.00 98.50 74 ASP A N 1
ATOM 526 C CA . ASP A 1 74 ? -9.148 4.025 4.411 1.00 98.50 74 ASP A CA 1
ATOM 527 C C . ASP A 1 74 ? -9.957 4.329 5.676 1.00 98.50 74 ASP A C 1
ATOM 529 O O . ASP A 1 74 ? -10.313 5.481 5.945 1.00 98.50 74 ASP A O 1
ATOM 533 N N . VAL A 1 75 ? -10.250 3.291 6.460 1.00 98.75 75 VAL A N 1
ATOM 534 C CA . VAL A 1 75 ? -11.075 3.384 7.669 1.00 98.75 75 VAL A CA 1
ATOM 535 C C . VAL A 1 75 ? -10.241 3.039 8.890 1.00 98.75 75 VAL A C 1
ATOM 537 O O . VAL A 1 75 ? -9.498 2.057 8.904 1.00 98.75 75 VAL A O 1
ATOM 540 N N . TYR A 1 76 ? -10.392 3.830 9.946 1.00 98.81 76 TYR A N 1
ATOM 541 C CA . TYR A 1 76 ? -9.682 3.677 11.208 1.00 98.81 76 TYR A CA 1
ATOM 542 C C . TYR A 1 76 ? -10.640 3.223 12.306 1.00 98.81 76 TYR A C 1
ATOM 544 O O . TYR A 1 76 ? -11.773 3.695 12.400 1.00 98.81 76 TYR A O 1
ATOM 552 N N . LEU A 1 77 ? -10.161 2.325 13.160 1.00 98.81 77 LEU A N 1
ATOM 553 C CA . LEU A 1 77 ? -10.903 1.768 14.282 1.00 98.81 77 LEU A CA 1
ATOM 554 C C . LEU A 1 77 ? -10.419 2.405 15.580 1.00 98.81 77 LEU A C 1
ATOM 556 O O . LEU A 1 77 ? -9.230 2.354 15.912 1.00 98.81 77 LEU A O 1
ATOM 560 N N . TYR A 1 78 ? -11.350 2.982 16.327 1.00 98.75 78 TYR A N 1
ATOM 561 C CA . TYR A 1 78 ? -11.093 3.654 17.588 1.00 98.75 78 TYR A CA 1
ATOM 562 C C . TYR A 1 78 ? -11.798 2.948 18.729 1.00 98.75 78 TYR A C 1
ATOM 564 O O . TYR A 1 78 ? -13.023 2.848 18.755 1.00 98.75 78 TYR A O 1
ATOM 572 N N . ALA A 1 79 ? -11.021 2.524 19.717 1.00 98.31 79 ALA A N 1
ATOM 573 C CA . ALA A 1 79 ? -11.585 2.167 21.001 1.00 98.31 79 ALA A CA 1
ATOM 574 C C . ALA A 1 79 ? -11.953 3.442 21.760 1.00 98.31 79 ALA A C 1
ATOM 576 O O . ALA A 1 79 ? -11.143 4.371 21.847 1.00 98.31 79 ALA A O 1
ATOM 577 N N . VAL A 1 80 ? -13.156 3.480 22.322 1.00 98.12 80 VAL A N 1
ATOM 578 C CA . VAL A 1 80 ? -13.693 4.648 23.031 1.00 98.12 80 VAL A CA 1
ATOM 579 C C . VAL A 1 80 ? -14.054 4.291 24.466 1.00 98.12 80 VAL A C 1
ATOM 581 O O . VAL A 1 80 ? -14.490 3.175 24.743 1.00 98.12 80 VAL A O 1
ATOM 584 N N . GLN A 1 81 ? -13.857 5.222 25.399 1.00 96.50 81 GLN A N 1
ATOM 585 C CA . GLN A 1 81 ? -14.126 4.973 26.818 1.00 96.50 81 GLN A CA 1
ATOM 586 C C . GLN A 1 81 ? -15.614 4.679 27.071 1.00 96.50 81 GLN A C 1
ATOM 588 O O . GLN A 1 81 ? -16.477 5.471 26.695 1.00 96.50 81 GLN A O 1
ATOM 593 N N . GLY A 1 82 ? -15.912 3.584 27.772 1.00 92.81 82 GLY A N 1
ATOM 594 C CA . GLY A 1 82 ? -17.232 3.298 28.340 1.00 92.81 82 GLY A CA 1
ATOM 595 C C . GLY A 1 82 ? -17.270 3.504 29.856 1.00 92.81 82 GLY A C 1
ATOM 596 O O . GLY A 1 82 ? -16.247 3.479 30.544 1.00 92.81 82 GLY A O 1
ATOM 597 N N . ALA A 1 83 ? -18.467 3.733 30.398 1.00 86.81 83 ALA A N 1
ATOM 598 C CA . ALA A 1 83 ? -18.653 4.104 31.804 1.00 86.81 83 ALA A CA 1
ATOM 599 C C . ALA A 1 83 ? -18.443 2.943 32.798 1.00 86.81 83 ALA A C 1
ATOM 601 O O . ALA A 1 83 ? -18.219 3.182 33.982 1.00 86.81 83 ALA A O 1
ATOM 602 N N . ASP A 1 84 ? -18.507 1.694 32.333 1.00 89.94 84 ASP A N 1
ATOM 603 C CA . ASP A 1 84 ? -18.424 0.471 33.142 1.00 89.94 84 ASP A CA 1
ATOM 604 C C . ASP A 1 84 ? -17.042 -0.210 33.079 1.00 89.94 84 ASP A C 1
ATOM 606 O O . ASP A 1 84 ? -16.890 -1.355 33.504 1.00 89.94 84 ASP A O 1
ATOM 610 N N . GLY A 1 85 ? -16.031 0.481 32.541 1.00 90.38 85 GLY A N 1
ATOM 611 C CA . GLY A 1 85 ? -14.692 -0.077 32.331 1.00 90.38 85 GLY A CA 1
ATOM 612 C C . GLY A 1 85 ? -14.565 -0.936 31.070 1.00 90.38 85 GLY A C 1
ATOM 613 O O . GLY A 1 85 ? -13.515 -1.542 30.853 1.00 90.38 85 GLY A O 1
ATOM 614 N N . ARG A 1 86 ? -15.591 -0.974 30.212 1.00 95.31 86 ARG A N 1
ATOM 615 C CA . ARG A 1 86 ? -15.495 -1.540 28.862 1.00 95.31 86 ARG A CA 1
ATOM 616 C C . ARG A 1 86 ? -15.263 -0.449 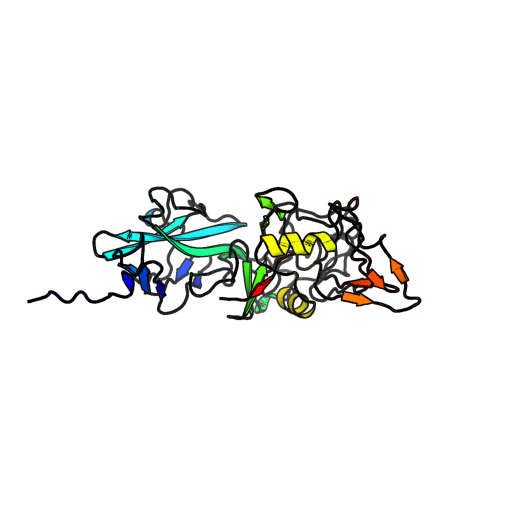27.830 1.00 95.31 86 ARG A C 1
ATOM 618 O O . ARG A 1 86 ? -15.720 0.677 28.001 1.00 95.31 86 ARG A O 1
ATOM 625 N N . ALA A 1 87 ? -14.540 -0.775 26.772 1.00 97.44 87 ALA A N 1
ATOM 626 C CA . ALA A 1 87 ? -14.400 0.085 25.612 1.00 97.44 87 ALA A CA 1
ATOM 627 C C . ALA A 1 87 ? -15.520 -0.204 24.603 1.00 97.44 87 ALA A C 1
ATOM 629 O O . ALA A 1 87 ? -15.872 -1.363 24.378 1.00 97.44 87 ALA A O 1
ATOM 630 N N . GLY A 1 88 ? -16.052 0.848 23.983 1.00 97.31 88 GLY A N 1
ATOM 631 C CA . GLY A 1 88 ? -16.775 0.730 22.716 1.00 97.31 88 GLY A CA 1
ATOM 632 C C . GLY A 1 88 ? -15.800 0.717 21.537 1.00 97.31 88 GLY A C 1
ATOM 633 O O . GLY A 1 88 ? -14.618 1.023 21.711 1.00 97.31 88 GLY A O 1
ATOM 634 N N . LEU A 1 89 ? -16.303 0.422 20.339 1.00 98.31 89 LEU A N 1
ATOM 635 C CA . LEU A 1 89 ? -15.543 0.499 19.092 1.00 98.31 89 LEU A CA 1
ATOM 636 C C . LEU A 1 89 ? -16.275 1.396 18.092 1.00 98.31 89 LEU A C 1
ATOM 638 O O . LEU A 1 89 ? -17.472 1.226 17.877 1.00 98.31 89 LEU A O 1
ATOM 642 N N . VAL A 1 90 ? -15.546 2.336 17.496 1.00 98.44 90 VAL A N 1
ATOM 643 C CA . VAL A 1 90 ? -16.059 3.299 16.515 1.00 98.44 90 VAL A CA 1
ATOM 644 C C . VAL A 1 90 ? -15.162 3.289 15.278 1.00 98.44 90 VAL A C 1
ATOM 646 O O . VAL A 1 90 ? -13.947 3.448 15.393 1.00 98.44 90 VAL A O 1
ATOM 649 N N . ALA A 1 91 ? -15.751 3.117 14.098 1.00 98.56 91 ALA A N 1
ATOM 650 C CA . ALA A 1 91 ? -15.109 3.318 12.808 1.00 98.56 91 ALA A CA 1
ATOM 651 C C . ALA A 1 91 ? -15.195 4.792 12.391 1.00 98.56 91 ALA A C 1
ATOM 653 O O . ALA A 1 91 ? -16.196 5.466 12.630 1.00 98.56 91 ALA A O 1
ATOM 654 N N . SER A 1 92 ? -14.136 5.295 11.764 1.00 98.44 92 SER A N 1
ATOM 655 C CA . SER A 1 92 ? -14.065 6.675 11.286 1.00 98.44 92 SER A CA 1
ATOM 656 C C . SER A 1 92 ? -13.121 6.789 10.096 1.00 98.44 92 SER A C 1
ATOM 658 O O . SER A 1 92 ? -12.118 6.079 10.025 1.00 98.44 92 SER A O 1
ATOM 660 N N . THR A 1 93 ? -13.398 7.720 9.185 1.00 97.50 93 THR A N 1
ATOM 661 C CA . THR A 1 93 ? -12.456 8.124 8.126 1.00 97.50 93 THR A CA 1
ATOM 662 C C . THR A 1 93 ? -11.471 9.198 8.603 1.00 97.50 93 THR A C 1
ATOM 664 O O . THR A 1 93 ? -10.497 9.515 7.918 1.00 97.50 93 THR A O 1
ATOM 667 N N . ASN A 1 94 ? -11.658 9.751 9.808 1.00 96.62 94 ASN A N 1
ATOM 668 C CA . ASN A 1 94 ? -10.713 10.687 10.405 1.00 96.62 94 ASN A CA 1
ATOM 669 C C . ASN A 1 94 ? -9.528 9.927 11.014 1.00 96.62 94 ASN A C 1
ATOM 671 O O . ASN A 1 94 ? -9.678 9.174 11.973 1.00 96.62 94 ASN A O 1
ATOM 675 N N . ILE A 1 95 ? -8.323 10.165 10.492 1.00 95.06 95 ILE A N 1
ATOM 676 C CA . ILE A 1 95 ? -7.079 9.516 10.943 1.00 95.06 95 ILE A CA 1
ATOM 677 C C . ILE A 1 95 ? -6.607 9.957 12.339 1.00 95.06 95 ILE A C 1
ATOM 679 O O . ILE A 1 95 ? -5.772 9.282 12.955 1.00 95.06 95 ILE A O 1
ATOM 683 N N . THR A 1 96 ? -7.110 11.092 12.823 1.00 94.50 96 THR A N 1
ATOM 684 C CA . THR A 1 96 ? -6.628 11.749 14.042 1.00 94.50 96 THR A CA 1
ATOM 685 C C . THR A 1 96 ? -7.446 11.329 15.259 1.00 94.50 96 THR A C 1
ATOM 687 O O . THR A 1 96 ? -6.888 10.808 16.223 1.00 94.50 96 THR A O 1
ATOM 690 N N . VAL A 1 97 ? -8.758 11.582 15.219 1.00 96.75 97 VAL A N 1
ATOM 691 C CA . VAL A 1 97 ? -9.725 11.334 16.300 1.00 96.75 97 VAL A CA 1
ATOM 692 C C . VAL A 1 97 ? -11.122 11.200 15.669 1.00 96.75 97 VAL A C 1
ATOM 694 O O . VAL A 1 97 ? -11.428 11.993 14.775 1.00 96.75 97 VAL A O 1
ATOM 697 N N . PRO A 1 98 ? -11.981 10.265 16.112 1.00 97.94 98 PRO A N 1
ATOM 698 C CA . PRO A 1 98 ? -13.334 10.130 15.590 1.00 97.94 98 PRO A CA 1
ATOM 699 C C . PRO A 1 98 ? -14.238 11.268 16.088 1.00 97.94 98 PRO A C 1
ATOM 701 O O . PRO A 1 98 ? -14.057 11.812 17.182 1.00 97.94 98 PRO A O 1
ATOM 704 N N . GLY A 1 99 ? -15.236 11.628 15.285 1.00 97.31 99 GLY A N 1
ATOM 705 C CA . GLY A 1 99 ? -16.252 12.624 15.611 1.00 97.31 99 GLY A CA 1
ATOM 706 C C . GLY A 1 99 ? -16.933 12.344 16.954 1.00 97.31 99 GLY A C 1
ATOM 707 O O . GLY A 1 99 ? -17.302 11.217 17.265 1.00 97.31 99 GLY A O 1
ATOM 708 N N . GLY A 1 100 ? -17.079 13.382 17.782 1.00 96.44 100 GLY A N 1
ATOM 709 C CA . GLY A 1 100 ? -17.661 13.262 19.125 1.00 96.44 100 GLY A CA 1
ATOM 710 C C . GLY A 1 100 ? -16.688 12.809 20.223 1.00 96.44 100 GLY A C 1
ATOM 711 O O . GLY A 1 100 ? -17.083 12.776 21.389 1.00 96.44 100 GLY A O 1
ATOM 712 N N .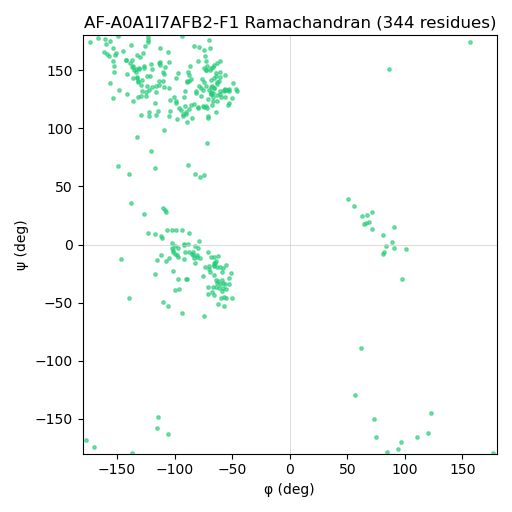 TYR A 1 101 ? -15.422 12.529 19.894 1.00 97.56 101 TYR A N 1
ATOM 713 C CA . TYR A 1 101 ? -14.396 12.108 20.853 1.00 97.56 101 TYR A CA 1
ATOM 714 C C . TYR A 1 101 ? -13.168 13.030 20.846 1.00 97.56 101 TYR A C 1
ATOM 716 O O . TYR A 1 101 ? -13.044 13.953 20.042 1.00 97.56 101 TYR A O 1
ATOM 724 N N . THR A 1 102 ? -12.248 12.786 21.779 1.00 97.19 102 THR A N 1
ATOM 725 C CA . THR A 1 102 ? -10.930 13.429 21.870 1.00 97.19 102 THR A CA 1
ATOM 726 C C . THR A 1 102 ? -9.839 12.358 21.917 1.00 97.19 102 THR A C 1
ATOM 728 O O . THR A 1 102 ? -10.126 11.173 22.104 1.00 97.19 102 THR A O 1
ATOM 731 N N . SER A 1 103 ? -8.568 12.754 21.818 1.00 94.62 103 SER A N 1
ATOM 732 C CA . SER A 1 103 ? -7.431 11.849 22.056 1.00 94.62 103 SER A CA 1
ATOM 733 C C . SER A 1 103 ? -7.356 11.321 23.496 1.00 94.62 103 SER A C 1
ATOM 735 O O . SER A 1 103 ? -6.605 10.392 23.776 1.00 94.62 103 SER A O 1
ATOM 737 N N . GLU A 1 104 ? -8.101 11.923 24.427 1.00 95.44 104 GLU A N 1
ATOM 738 C CA . GLU A 1 104 ? -8.203 11.456 25.811 1.00 95.44 104 GLU A CA 1
ATOM 739 C C . GLU A 1 104 ? -9.332 10.439 25.992 1.00 95.44 104 GLU A C 1
ATOM 741 O O . GLU A 1 104 ? -9.235 9.573 26.854 1.00 95.44 104 GLU A O 1
ATOM 746 N N . THR A 1 105 ? -10.400 10.523 25.194 1.00 97.00 105 THR A N 1
ATOM 747 C CA . THR A 1 105 ? -11.574 9.639 25.304 1.00 97.00 105 THR A CA 1
ATOM 748 C C . THR A 1 105 ? -11.613 8.537 24.250 1.00 97.00 105 THR A C 1
ATOM 750 O O . THR A 1 105 ? -12.491 7.673 24.297 1.00 97.00 105 THR A O 1
ATOM 753 N N . SER A 1 106 ? -10.651 8.532 23.328 1.00 97.81 106 SER A N 1
ATOM 754 C CA . SER A 1 106 ? -10.516 7.529 22.279 1.00 97.81 106 SER A CA 1
ATOM 755 C C . SER A 1 106 ? -9.055 7.182 22.009 1.00 97.81 106 SER A C 1
ATOM 757 O O . SER A 1 106 ? -8.140 7.948 22.315 1.00 97.81 106 SER A O 1
ATOM 759 N N . ARG A 1 107 ? -8.832 6.010 21.419 1.00 97.62 107 ARG A N 1
ATOM 760 C CA . ARG A 1 107 ? -7.525 5.565 20.940 1.00 97.62 107 ARG A CA 1
ATOM 761 C C . ARG A 1 107 ? -7.693 4.823 19.626 1.00 97.62 107 ARG A C 1
ATOM 763 O O . ARG A 1 107 ? -8.478 3.884 19.563 1.00 97.62 107 ARG A O 1
ATOM 770 N N . LYS A 1 108 ? -6.919 5.200 18.606 1.00 98.12 108 LYS A N 1
ATOM 771 C CA . LYS A 1 108 ? -6.830 4.434 17.359 1.00 98.12 108 LYS A CA 1
ATOM 772 C C . LYS A 1 108 ? -6.149 3.101 17.643 1.00 98.12 108 LYS A C 1
ATOM 774 O O . LYS A 1 108 ? -5.011 3.095 18.116 1.00 98.12 108 LYS A O 1
ATOM 779 N N . ILE A 1 109 ? -6.843 2.004 17.377 1.00 98.06 109 ILE A N 1
ATOM 780 C CA . ILE A 1 109 ? -6.355 0.650 17.655 1.00 98.06 109 ILE A CA 1
ATOM 781 C C . ILE A 1 109 ? -6.141 -0.193 16.403 1.00 98.06 109 ILE A C 1
ATOM 783 O O . ILE A 1 109 ? -5.484 -1.220 16.497 1.00 98.06 109 ILE A O 1
ATOM 787 N N . GLY A 1 110 ? -6.655 0.241 15.254 1.00 98.50 110 GLY A N 1
ATOM 788 C CA . GLY A 1 110 ? -6.549 -0.501 14.007 1.00 98.50 110 GLY A CA 1
ATOM 789 C C . GLY A 1 110 ? -7.152 0.242 12.827 1.00 98.50 110 GLY A C 1
ATOM 790 O O . GLY A 1 110 ? -7.483 1.429 12.928 1.00 98.50 110 GLY A O 1
ATOM 791 N N . GLY A 1 111 ? -7.312 -0.466 11.719 1.00 98.75 111 GLY A N 1
ATOM 792 C CA . GLY A 1 111 ? -7.919 0.053 10.501 1.00 98.75 111 GLY A CA 1
ATOM 793 C C . GLY A 1 111 ? -7.888 -0.953 9.359 1.00 98.75 111 GLY A C 1
ATOM 794 O O . GLY A 1 111 ? -7.421 -2.078 9.522 1.00 98.75 111 GLY A O 1
ATOM 795 N N . PHE A 1 112 ? -8.410 -0.544 8.208 1.00 98.88 112 PHE A N 1
ATOM 796 C CA . PHE A 1 112 ? -8.427 -1.344 6.987 1.00 98.88 112 PHE A CA 1
ATOM 797 C C . PHE A 1 112 ? -8.593 -0.463 5.745 1.00 98.88 112 PHE A C 1
ATOM 799 O O . PHE A 1 112 ? -9.029 0.686 5.837 1.00 98.88 112 PHE A O 1
ATOM 806 N N . HIS A 1 113 ? -8.301 -1.038 4.580 1.00 98.88 113 HIS A N 1
ATOM 807 C CA . HIS A 1 113 ? -8.595 -0.455 3.277 1.00 98.88 113 HIS A CA 1
ATOM 808 C C . HIS A 1 113 ? -9.798 -1.154 2.625 1.00 98.88 113 HIS A C 1
ATOM 810 O O . HIS A 1 113 ? -9.878 -2.388 2.604 1.00 98.88 113 HIS A O 1
ATOM 816 N N . TYR A 1 114 ? -10.731 -0.387 2.059 1.00 98.81 114 TYR A N 1
ATOM 817 C CA . TYR A 1 114 ? -11.851 -0.912 1.277 1.00 98.81 114 TYR A CA 1
ATOM 818 C C . TYR A 1 114 ? -11.536 -0.844 -0.218 1.00 98.81 114 TYR A C 1
ATOM 820 O O . TYR A 1 114 ? -11.496 0.222 -0.832 1.00 98.81 114 TYR A O 1
ATOM 828 N N . GLY A 1 115 ? -11.286 -2.001 -0.824 1.00 98.56 115 GLY A N 1
ATOM 829 C CA . GLY A 1 115 ? -10.598 -2.101 -2.104 1.00 98.56 115 GLY A CA 1
ATOM 830 C C . GLY A 1 115 ? -11.039 -3.287 -2.947 1.00 98.56 115 GLY A C 1
ATOM 831 O O . GLY A 1 115 ? -11.891 -4.086 -2.563 1.00 98.56 115 GLY A O 1
ATOM 832 N N . ARG A 1 116 ? -10.444 -3.404 -4.133 1.00 98.56 116 ARG A N 1
ATOM 833 C CA . ARG A 1 116 ? -10.647 -4.565 -5.005 1.00 98.56 116 ARG A CA 1
ATOM 834 C C . ARG A 1 116 ? -9.798 -5.734 -4.524 1.00 98.56 116 ARG A C 1
ATOM 836 O O . ARG A 1 116 ? -8.616 -5.559 -4.248 1.00 98.56 116 ARG A O 1
ATOM 843 N N . VAL A 1 117 ? -10.386 -6.925 -4.496 1.00 98.62 117 VAL A N 1
ATOM 844 C CA . VAL A 1 117 ? -9.717 -8.151 -4.058 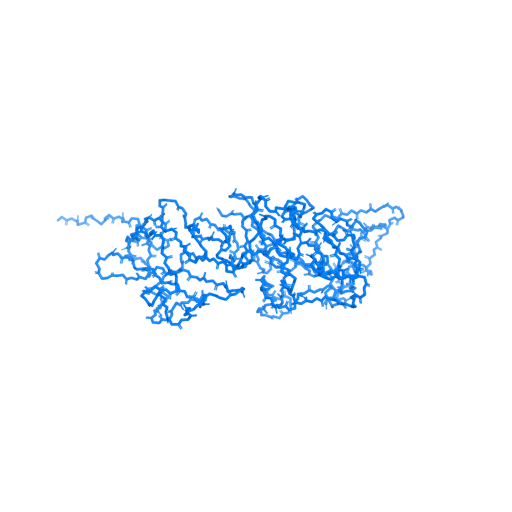1.00 98.62 117 VAL A CA 1
ATOM 845 C C . VAL A 1 117 ? -9.610 -9.147 -5.203 1.00 98.62 117 VAL A C 1
ATOM 847 O O . VAL A 1 117 ? -10.599 -9.460 -5.872 1.00 98.62 117 VAL A O 1
ATOM 850 N N . ARG A 1 118 ? -8.403 -9.686 -5.393 1.00 98.38 118 ARG A N 1
ATOM 851 C CA . ARG A 1 118 ? -8.147 -10.861 -6.230 1.00 98.38 118 ARG A CA 1
ATOM 852 C C . ARG A 1 118 ? -7.659 -11.978 -5.319 1.00 98.38 118 ARG A C 1
ATOM 854 O O . ARG A 1 118 ? -6.587 -11.904 -4.734 1.00 98.38 118 ARG A O 1
ATOM 861 N N . THR A 1 119 ? -8.446 -13.040 -5.207 1.00 97.44 119 THR A N 1
ATOM 862 C CA . THR A 1 119 ? -8.069 -14.195 -4.383 1.00 97.44 119 THR A CA 1
ATOM 863 C C . THR A 1 119 ? -6.973 -15.033 -5.048 1.00 97.44 119 THR A C 1
ATOM 865 O O . THR A 1 119 ? -6.789 -15.004 -6.267 1.00 97.44 119 THR A O 1
ATOM 868 N N . ILE A 1 120 ? -6.300 -15.881 -4.266 1.00 97.25 120 ILE A N 1
ATOM 869 C CA . ILE A 1 120 ? -5.323 -16.856 -4.782 1.00 97.25 120 ILE A CA 1
ATOM 870 C C . ILE A 1 120 ? -5.946 -17.758 -5.860 1.00 97.25 120 ILE A C 1
ATOM 872 O O . ILE A 1 120 ? -5.294 -18.070 -6.858 1.00 97.25 120 ILE A O 1
ATOM 876 N N . ALA A 1 121 ? -7.211 -18.160 -5.699 1.00 97.88 121 ALA A N 1
ATOM 877 C CA . ALA A 1 121 ? -7.923 -18.978 -6.683 1.00 97.88 121 ALA A CA 1
ATOM 878 C C . ALA A 1 121 ? -8.121 -18.247 -8.025 1.00 97.88 121 ALA A C 1
ATOM 880 O O . ALA A 1 121 ? -8.104 -18.876 -9.078 1.00 97.88 121 ALA A O 1
ATOM 881 N N . GLN A 1 122 ? -8.238 -16.919 -7.985 1.00 97.88 122 GLN A N 1
ATOM 882 C CA . GLN A 1 122 ? -8.447 -16.044 -9.140 1.00 97.88 122 GLN A CA 1
ATOM 883 C C . GLN A 1 122 ? -7.145 -15.518 -9.762 1.00 97.88 122 GLN A C 1
ATOM 885 O O . GLN A 1 122 ? -7.203 -14.774 -10.737 1.00 97.88 122 GLN A O 1
ATOM 890 N N . ARG A 1 123 ? -5.965 -15.873 -9.227 1.00 97.00 123 ARG A N 1
ATOM 891 C CA . ARG A 1 123 ? -4.684 -15.222 -9.569 1.00 97.00 123 ARG A CA 1
ATOM 892 C C . ARG A 1 123 ? -4.367 -15.140 -11.069 1.00 97.00 123 ARG A C 1
ATOM 894 O O . ARG A 1 123 ? -3.738 -14.182 -11.490 1.00 97.00 123 ARG A O 1
ATOM 901 N N . TYR A 1 124 ? -4.847 -16.074 -11.888 1.00 96.75 124 TYR A N 1
ATOM 902 C CA . TYR A 1 124 ? -4.632 -16.065 -13.345 1.00 96.75 124 TYR A CA 1
ATOM 903 C C . TYR A 1 124 ? -5.914 -15.925 -14.167 1.00 96.75 124 TYR A C 1
ATOM 905 O O . TYR A 1 124 ? -5.876 -16.069 -15.387 1.00 96.75 124 TYR A O 1
ATOM 913 N N . ASP A 1 125 ? -7.047 -15.651 -13.525 1.00 97.62 125 ASP A N 1
ATOM 914 C CA . ASP A 1 125 ? -8.295 -15.423 -14.237 1.00 97.62 125 ASP A CA 1
ATOM 915 C C . ASP A 1 125 ? -8.309 -13.985 -14.795 1.00 97.62 125 ASP A C 1
ATOM 917 O O . ASP A 1 125 ? -8.176 -12.990 -14.078 1.00 97.62 125 ASP A O 1
ATOM 921 N N . THR A 1 126 ? -8.390 -13.882 -16.119 1.00 96.50 126 THR A N 1
ATOM 922 C CA . THR A 1 126 ? -8.410 -12.625 -16.881 1.00 96.50 126 THR A CA 1
ATOM 923 C C . THR A 1 126 ? -9.834 -12.119 -17.134 1.00 96.50 126 THR A C 1
ATOM 925 O O . THR A 1 126 ? -10.031 -10.956 -17.500 1.00 96.50 126 THR A O 1
ATOM 928 N N . ALA A 1 127 ? -10.841 -12.960 -16.893 1.00 96.94 127 ALA A N 1
ATOM 929 C CA . ALA A 1 127 ? -12.255 -12.622 -16.990 1.00 96.94 127 ALA A CA 1
ATOM 930 C C . ALA A 1 127 ? -12.842 -12.135 -15.654 1.00 96.94 127 ALA A C 1
ATOM 932 O O . ALA A 1 127 ? -14.025 -11.796 -15.603 1.00 96.94 127 ALA A O 1
ATOM 933 N N . ILE A 1 128 ? -12.036 -12.066 -14.585 1.00 97.06 128 ILE A N 1
ATOM 934 C CA . ILE A 1 128 ? -12.524 -11.670 -13.262 1.00 97.06 128 ILE A CA 1
ATOM 935 C C . ILE A 1 128 ? -13.214 -10.311 -13.270 1.00 97.06 128 ILE A C 1
ATOM 937 O O . ILE A 1 128 ? -12.798 -9.360 -13.933 1.00 97.06 128 ILE A O 1
ATOM 941 N N . THR A 1 129 ? -14.224 -10.215 -12.416 1.00 97.12 129 THR A N 1
ATOM 942 C CA . THR A 1 129 ? -14.704 -8.950 -11.868 1.00 97.12 129 THR A CA 1
ATOM 943 C C . THR A 1 129 ? -14.292 -8.938 -10.398 1.00 97.12 129 THR A C 1
ATOM 945 O O . THR A 1 129 ? -14.933 -9.627 -9.604 1.00 97.12 129 THR A O 1
ATOM 948 N N . PRO A 1 130 ? -13.186 -8.263 -10.029 1.00 97.44 130 PRO A N 1
ATOM 949 C CA . PRO A 1 130 ? -12.710 -8.254 -8.648 1.00 97.44 130 PRO A CA 1
ATOM 950 C C . PRO A 1 130 ? -13.790 -7.727 -7.712 1.00 97.44 130 PRO A C 1
ATOM 952 O O . PRO A 1 130 ? -14.395 -6.690 -7.989 1.00 97.44 130 PRO A O 1
ATOM 955 N N . ALA A 1 131 ? -14.028 -8.438 -6.613 1.00 97.88 131 ALA A N 1
ATOM 956 C CA . ALA A 1 131 ? -14.969 -7.982 -5.602 1.00 97.88 131 ALA A CA 1
ATOM 957 C C . ALA A 1 131 ? -14.410 -6.729 -4.919 1.00 97.88 131 ALA A C 1
ATOM 959 O O . ALA A 1 131 ? -13.226 -6.695 -4.581 1.00 97.88 131 ALA A O 1
ATOM 960 N N . THR A 1 132 ? -15.254 -5.722 -4.705 1.00 98.44 132 THR A N 1
ATOM 961 C CA . THR A 1 132 ? -14.922 -4.586 -3.841 1.00 98.44 132 THR A CA 1
ATOM 962 C C . THR A 1 132 ? -15.394 -4.903 -2.432 1.00 98.44 132 THR A C 1
ATOM 964 O O . THR A 1 132 ? -16.582 -5.143 -2.226 1.00 98.44 132 THR A O 1
ATOM 967 N N . GLN A 1 133 ? -14.462 -4.941 -1.489 1.00 98.62 133 GLN A N 1
ATOM 968 C CA . GLN A 1 133 ? -14.702 -5.330 -0.104 1.00 98.62 133 GLN A CA 1
ATOM 969 C C . GLN A 1 133 ? -13.577 -4.818 0.803 1.00 98.62 133 GLN A C 1
ATOM 971 O O . GLN A 1 133 ? -12.586 -4.270 0.321 1.00 98.62 133 GLN A O 1
ATOM 976 N N . ILE A 1 134 ? -13.689 -5.039 2.114 1.00 98.88 134 ILE A N 1
ATOM 977 C CA . ILE A 1 134 ? -12.539 -4.923 3.016 1.00 98.88 134 ILE A CA 1
ATOM 978 C C . ILE A 1 134 ? -11.424 -5.818 2.468 1.00 98.88 134 ILE A C 1
ATOM 980 O O . ILE A 1 134 ? -11.617 -7.025 2.306 1.00 98.88 134 ILE A O 1
ATOM 984 N N . VAL A 1 135 ? -10.272 -5.225 2.145 1.00 98.88 135 VAL A N 1
ATOM 985 C CA . VAL A 1 135 ? -9.109 -5.964 1.648 1.00 98.88 135 VAL A CA 1
ATOM 986 C C . VAL A 1 135 ? -8.543 -6.762 2.825 1.00 98.88 135 VAL A C 1
ATOM 988 O O . VAL A 1 135 ? -8.016 -6.144 3.753 1.00 98.88 135 VAL A O 1
ATOM 991 N N . PRO A 1 136 ? -8.636 -8.108 2.840 1.00 98.69 136 PRO A N 1
ATOM 992 C CA . PRO A 1 136 ? -8.431 -8.870 4.074 1.00 98.69 136 PRO A CA 1
ATOM 993 C C . PRO A 1 136 ? -7.037 -8.710 4.678 1.00 98.69 136 PRO A C 1
ATOM 995 O O . PRO A 1 136 ? -6.900 -8.614 5.889 1.00 98.69 136 PRO A O 1
ATOM 998 N N . ASN A 1 137 ? -6.010 -8.620 3.834 1.00 98.69 137 ASN A N 1
ATOM 999 C CA . ASN A 1 137 ? -4.624 -8.418 4.249 1.00 98.69 137 ASN A CA 1
ATOM 1000 C C . ASN A 1 137 ? -4.235 -6.936 4.404 1.00 98.69 137 ASN A C 1
ATOM 1002 O O . ASN A 1 137 ? -3.058 -6.644 4.552 1.00 98.69 137 ASN A O 1
ATOM 1006 N N . SER A 1 138 ? -5.186 -5.999 4.349 1.00 98.88 138 SER A N 1
ATOM 1007 C CA . SER A 1 138 ? -4.968 -4.594 4.742 1.00 98.88 138 SER A CA 1
ATOM 1008 C C . SER A 1 138 ? -5.425 -4.302 6.171 1.00 98.88 138 SER A C 1
ATOM 1010 O O . SER A 1 138 ? -5.177 -3.213 6.683 1.00 98.88 138 SER A O 1
ATOM 1012 N N . VAL A 1 139 ? -6.146 -5.244 6.790 1.00 98.88 139 VAL A N 1
ATOM 1013 C CA . VAL A 1 139 ? -6.629 -5.097 8.161 1.00 98.88 139 VAL A CA 1
ATOM 1014 C C . VAL A 1 139 ? -5.427 -5.131 9.094 1.00 98.88 139 VAL A C 1
ATOM 1016 O O . VAL A 1 139 ? -4.584 -6.017 8.985 1.00 98.88 139 VAL A O 1
ATOM 1019 N N . TRP A 1 140 ? -5.343 -4.146 9.979 1.00 98.81 140 TRP A N 1
ATOM 1020 C CA . TRP A 1 140 ? -4.235 -3.997 10.912 1.00 98.81 140 TRP A CA 1
ATOM 1021 C C . TRP A 1 140 ? -4.737 -3.582 12.292 1.00 98.81 140 TRP A C 1
ATOM 1023 O O . TRP A 1 140 ? -5.782 -2.937 12.432 1.00 98.81 140 TRP A O 1
ATOM 1033 N N . ASP A 1 141 ? -3.942 -3.890 13.310 1.00 98.62 141 ASP A N 1
ATOM 1034 C CA . ASP A 1 141 ? -4.112 -3.416 14.679 1.00 98.62 141 ASP A CA 1
ATOM 1035 C C . ASP A 1 141 ? -2.771 -2.984 15.296 1.00 98.62 141 ASP A C 1
ATOM 1037 O O . ASP A 1 141 ? -1.731 -2.976 14.640 1.00 98.62 141 ASP A O 1
ATOM 1041 N N . LEU A 1 142 ? -2.759 -2.531 16.551 1.00 97.44 142 LEU A N 1
ATOM 1042 C CA . LEU A 1 142 ? -1.525 -2.044 17.184 1.00 97.44 142 LEU A CA 1
ATOM 1043 C C . LEU A 1 142 ? -0.454 -3.129 17.399 1.00 97.44 142 LEU A C 1
ATOM 1045 O O . LEU A 1 142 ? 0.697 -2.763 17.630 1.00 97.44 142 LEU A O 1
ATOM 1049 N N . SER A 1 143 ? -0.813 -4.412 17.316 1.00 96.25 143 SER A N 1
ATOM 1050 C CA . SER A 1 143 ? 0.092 -5.566 17.426 1.00 96.25 143 SER A CA 1
ATOM 1051 C C . SER A 1 143 ? 0.351 -6.293 16.102 1.00 96.25 143 SER A C 1
ATOM 1053 O O . SER A 1 143 ? 1.297 -7.066 16.020 1.00 96.25 143 SER A O 1
ATOM 1055 N N . HIS A 1 144 ? -0.452 -6.038 15.067 1.00 97.69 144 HIS A N 1
ATOM 1056 C CA . HIS A 1 144 ? -0.310 -6.602 13.726 1.00 97.69 144 HIS A CA 1
ATOM 1057 C C . HIS A 1 144 ? -0.435 -5.488 12.687 1.00 97.69 144 HIS A C 1
ATOM 1059 O O . HIS A 1 144 ? -1.530 -5.098 12.289 1.00 97.69 144 HIS A O 1
ATOM 1065 N N . ARG A 1 145 ? 0.704 -4.909 12.296 1.00 98.50 145 ARG A N 1
ATOM 1066 C CA . ARG A 1 145 ? 0.768 -3.740 11.406 1.00 98.50 145 ARG A CA 1
ATOM 1067 C C . ARG A 1 145 ? 2.149 -3.577 10.772 1.00 98.50 145 ARG A C 1
ATOM 1069 O O . ARG A 1 145 ? 3.119 -4.140 11.280 1.00 98.50 145 ARG A O 1
ATOM 1076 N N . PRO A 1 146 ? 2.280 -2.745 9.729 1.00 98.62 146 PRO A N 1
ATOM 1077 C CA . PRO A 1 146 ? 3.577 -2.242 9.305 1.00 98.62 146 PRO A CA 1
ATOM 1078 C C . PRO A 1 146 ? 4.236 -1.380 10.388 1.00 98.62 146 PRO A C 1
ATOM 1080 O O . PRO A 1 146 ? 3.572 -0.738 11.212 1.00 98.62 146 PRO A O 1
ATOM 1083 N N . THR A 1 147 ? 5.562 -1.297 10.307 1.00 98.19 147 THR A N 1
ATOM 1084 C CA . THR A 1 147 ? 6.400 -0.402 11.124 1.00 98.19 147 THR A CA 1
ATOM 1085 C C . THR A 1 147 ? 6.159 1.093 10.855 1.00 98.19 147 THR A C 1
ATOM 1087 O O . THR A 1 147 ? 6.530 1.929 11.679 1.00 98.19 147 THR A O 1
ATOM 1090 N N . CYS A 1 148 ? 5.512 1.448 9.740 1.00 97.81 148 CYS A N 1
ATOM 1091 C CA . CYS A 1 148 ? 5.162 2.821 9.365 1.00 97.81 148 CYS A CA 1
ATOM 1092 C C . CYS A 1 148 ? 3.659 3.135 9.549 1.00 97.81 148 CYS A C 1
ATOM 1094 O O . CYS A 1 148 ? 2.936 2.444 10.277 1.00 97.81 148 CYS A O 1
ATOM 1096 N N . ASP A 1 149 ? 3.177 4.215 8.918 1.00 97.38 149 ASP A N 1
ATOM 1097 C CA . ASP A 1 149 ? 1.737 4.458 8.771 1.00 97.38 149 ASP A CA 1
ATOM 1098 C C . ASP A 1 149 ? 1.117 3.330 7.914 1.00 97.38 149 ASP A C 1
ATOM 1100 O O . ASP A 1 149 ? 1.602 3.097 6.805 1.00 97.38 149 ASP A O 1
ATOM 1104 N N . PRO A 1 150 ? 0.098 2.612 8.420 1.00 98.25 150 PRO A N 1
ATOM 1105 C CA . PRO A 1 150 ? -0.513 1.463 7.755 1.00 98.25 150 PRO A CA 1
ATOM 1106 C C . PRO A 1 150 ? -1.525 1.822 6.666 1.00 98.25 150 PRO A C 1
ATOM 1108 O O . PRO A 1 150 ? -1.990 0.939 5.948 1.00 98.25 150 PRO A O 1
ATOM 1111 N N . THR A 1 151 ? -1.888 3.098 6.551 1.00 98.31 151 THR A N 1
ATOM 1112 C CA . THR A 1 151 ? -2.881 3.581 5.588 1.00 98.31 151 THR A CA 1
ATOM 1113 C C . THR A 1 151 ? -2.488 3.196 4.158 1.00 98.31 151 THR A C 1
ATOM 1115 O O . THR A 1 151 ? -1.374 3.487 3.714 1.00 98.31 151 THR A O 1
ATOM 1118 N N . GLY A 1 152 ? -3.399 2.544 3.430 1.00 98.38 152 GLY A N 1
ATOM 1119 C CA . GLY A 1 152 ? -3.164 2.120 2.050 1.00 98.38 152 GLY A CA 1
ATOM 1120 C C . GLY A 1 152 ? -2.100 1.028 1.865 1.00 98.38 152 GLY A C 1
ATOM 1121 O O . GLY A 1 152 ? -1.512 0.956 0.780 1.00 98.38 152 GLY A O 1
ATOM 1122 N N . MET A 1 153 ? -1.830 0.194 2.877 1.00 98.94 153 MET A N 1
ATOM 1123 C CA . MET A 1 153 ? -0.881 -0.928 2.798 1.00 98.94 153 MET A CA 1
ATOM 1124 C C . MET A 1 153 ? -1.561 -2.295 2.914 1.00 98.94 153 MET A C 1
ATOM 1126 O O . MET A 1 153 ? -2.636 -2.434 3.492 1.00 98.94 153 MET A O 1
ATOM 1130 N N . VAL A 1 154 ? -0.896 -3.319 2.380 1.00 98.88 154 VAL A N 1
ATOM 1131 C CA . VAL A 1 154 ? -1.272 -4.730 2.511 1.00 98.88 154 VAL A CA 1
ATOM 1132 C C . VAL A 1 154 ? -0.097 -5.565 2.992 1.00 98.88 154 VAL A C 1
ATOM 1134 O O . VAL A 1 154 ? 1.039 -5.379 2.554 1.00 98.88 154 VAL A O 1
ATOM 1137 N N . GLU A 1 155 ? -0.377 -6.526 3.860 1.00 98.81 155 GLU A N 1
ATOM 1138 C CA . GLU A 1 155 ? 0.564 -7.556 4.258 1.00 98.81 155 GLU A CA 1
ATOM 1139 C C . GLU A 1 155 ? 0.708 -8.589 3.136 1.00 98.81 155 GLU A C 1
ATOM 1141 O O . GLU A 1 155 ? -0.252 -9.245 2.720 1.00 98.81 155 GLU A O 1
ATOM 1146 N N . VAL A 1 156 ? 1.925 -8.726 2.621 1.00 98.62 156 VAL A N 1
ATOM 1147 C CA . VAL A 1 156 ? 2.265 -9.650 1.530 1.00 98.62 156 VAL A CA 1
ATOM 1148 C C . VAL A 1 156 ? 2.900 -10.921 2.085 1.00 98.62 156 VAL A C 1
ATOM 1150 O O . VAL A 1 156 ? 2.617 -12.021 1.612 1.00 98.62 156 VAL A O 1
ATOM 1153 N N . VAL A 1 157 ? 3.741 -10.780 3.113 1.00 98.19 157 VAL A N 1
ATOM 1154 C CA . VAL A 1 157 ? 4.328 -11.907 3.845 1.00 98.19 157 VAL A CA 1
ATOM 1155 C C . VAL A 1 157 ? 3.937 -11.766 5.315 1.00 98.19 157 VAL A C 1
ATOM 1157 O O . VAL A 1 157 ? 4.407 -10.817 5.950 1.00 98.19 157 VAL A O 1
ATOM 1160 N N . PRO A 1 158 ? 3.123 -12.692 5.861 1.00 96.69 158 PRO A N 1
ATOM 1161 C CA . PRO A 1 158 ? 2.645 -12.621 7.238 1.00 96.69 158 PRO A CA 1
ATOM 1162 C C . PRO A 1 158 ? 3.765 -12.390 8.256 1.00 96.69 158 PRO A C 1
ATOM 1164 O O . PRO A 1 158 ? 4.756 -13.128 8.274 1.00 96.69 158 PRO A O 1
ATOM 1167 N N . GLY A 1 159 ? 3.614 -11.354 9.081 1.00 96.00 159 GLY A N 1
ATOM 1168 C CA . GLY A 1 159 ? 4.556 -10.945 10.121 1.00 96.00 159 GLY A CA 1
ATOM 1169 C C . GLY A 1 159 ? 5.917 -10.483 9.600 1.00 96.00 159 GLY A C 1
ATOM 1170 O O . GLY A 1 159 ? 6.888 -10.508 10.353 1.00 96.00 159 GLY A O 1
ATOM 1171 N N . ARG A 1 160 ? 6.041 -10.134 8.309 1.00 97.88 160 ARG A N 1
ATOM 1172 C CA . ARG A 1 160 ? 7.340 -9.774 7.714 1.00 97.88 160 ARG A CA 1
ATOM 1173 C C . ARG A 1 160 ? 7.312 -8.612 6.741 1.00 97.88 160 ARG A C 1
ATOM 1175 O O . ARG A 1 160 ? 8.211 -7.791 6.822 1.00 97.88 160 ARG A O 1
ATOM 1182 N N . LEU A 1 161 ? 6.360 -8.561 5.812 1.00 98.62 161 LEU A N 1
ATOM 1183 C CA . LEU A 1 161 ? 6.405 -7.605 4.703 1.00 98.62 161 LEU A CA 1
ATOM 1184 C C . LEU A 1 161 ? 5.045 -6.968 4.462 1.00 98.62 161 LEU A C 1
ATOM 1186 O O . LEU A 1 161 ? 4.085 -7.664 4.127 1.00 98.62 161 LEU A O 1
ATOM 1190 N N . TRP A 1 162 ? 5.030 -5.642 4.516 1.00 98.94 162 TRP A N 1
ATOM 1191 C CA . TRP A 1 162 ? 3.919 -4.803 4.100 1.00 98.94 162 TRP A CA 1
ATOM 1192 C C . TRP A 1 162 ? 4.314 -3.970 2.886 1.00 98.94 162 TRP A C 1
ATOM 1194 O O . TRP A 1 162 ? 5.436 -3.468 2.795 1.00 98.94 162 TRP A O 1
ATOM 1204 N N . VAL A 1 163 ? 3.386 -3.821 1.945 1.00 98.94 163 VAL A N 1
ATOM 1205 C CA . VAL A 1 163 ? 3.597 -3.101 0.686 1.00 98.94 163 VAL A CA 1
ATOM 1206 C C . VAL A 1 163 ? 2.438 -2.148 0.444 1.00 98.94 163 VAL A C 1
ATOM 1208 O O . VAL A 1 163 ? 1.286 -2.459 0.739 1.00 98.94 163 VAL A O 1
ATOM 1211 N N . ASP A 1 164 ? 2.744 -0.983 -0.109 1.00 98.94 164 ASP A N 1
ATOM 1212 C CA . ASP A 1 164 ? 1.738 -0.039 -0.577 1.00 98.94 164 ASP A CA 1
ATOM 1213 C C . ASP A 1 164 ? 0.845 -0.655 -1.661 1.00 98.94 164 ASP A C 1
ATOM 1215 O O . ASP A 1 164 ? 1.325 -1.153 -2.688 1.00 98.94 164 ASP A O 1
ATOM 1219 N N . ILE A 1 165 ? -0.471 -0.574 -1.444 1.00 98.94 165 ILE A N 1
ATOM 1220 C CA . ILE A 1 165 ? -1.492 -1.046 -2.385 1.00 98.94 165 ILE A CA 1
ATOM 1221 C C . ILE A 1 165 ? -1.319 -0.349 -3.735 1.00 98.94 165 ILE A C 1
ATOM 1223 O O . ILE A 1 165 ? -1.327 -1.004 -4.774 1.00 98.94 165 ILE A O 1
ATOM 1227 N N . TYR A 1 166 ? -1.117 0.966 -3.733 1.00 98.88 166 TYR A N 1
ATOM 1228 C CA . TYR A 1 166 ? -1.042 1.791 -4.931 1.00 98.88 166 TYR A CA 1
ATOM 1229 C C . TYR A 1 166 ? 0.369 2.348 -5.135 1.00 98.88 166 TYR A C 1
ATOM 1231 O O . TYR A 1 166 ? 1.111 2.575 -4.175 1.00 98.88 166 TYR A O 1
ATOM 1239 N N . LEU A 1 167 ? 0.711 2.650 -6.392 1.00 98.69 167 LEU A N 1
ATOM 1240 C CA . LEU A 1 167 ? 1.811 3.573 -6.685 1.00 98.69 167 LEU A CA 1
ATOM 1241 C C . LEU A 1 167 ? 1.630 4.850 -5.852 1.00 98.69 167 LEU A C 1
ATOM 1243 O O . LEU A 1 167 ? 0.515 5.342 -5.675 1.00 98.69 167 LEU A O 1
ATOM 1247 N N . ASN A 1 168 ? 2.719 5.369 -5.304 1.00 98.50 168 ASN A N 1
ATOM 1248 C CA . ASN A 1 168 ? 2.660 6.485 -4.376 1.00 98.50 168 ASN A CA 1
ATOM 1249 C C . ASN A 1 168 ? 2.325 7.802 -5.080 1.00 98.50 168 ASN A C 1
ATOM 1251 O O . ASN A 1 168 ? 2.894 8.132 -6.116 1.00 98.50 168 ASN A O 1
ATOM 1255 N N . SER A 1 169 ? 1.438 8.578 -4.468 1.00 97.81 169 SER A N 1
ATOM 1256 C CA . SER A 1 169 ? 1.064 9.939 -4.851 1.00 97.81 169 SER A CA 1
ATOM 1257 C C . SER A 1 169 ? 1.666 10.964 -3.890 1.00 97.81 169 SER A C 1
ATOM 1259 O O . SER A 1 169 ? 2.118 10.622 -2.795 1.00 97.81 169 SER A O 1
ATOM 1261 N N . GLU A 1 170 ? 1.650 12.239 -4.289 1.00 96.88 170 GLU A N 1
ATOM 1262 C CA . GLU A 1 170 ? 2.038 13.343 -3.406 1.00 96.88 170 GLU A CA 1
ATOM 1263 C C . GLU A 1 170 ? 1.127 13.398 -2.175 1.00 96.88 170 GLU A C 1
ATOM 1265 O O . GLU A 1 170 ? -0.102 13.336 -2.287 1.00 96.88 170 GLU A O 1
ATOM 1270 N N . GLY A 1 171 ? 1.737 13.519 -0.999 1.00 96.44 171 GLY A N 1
ATOM 1271 C CA . GLY A 1 171 ? 1.032 13.720 0.261 1.00 96.44 171 GLY A CA 1
ATOM 1272 C C . GLY A 1 171 ? 1.339 15.080 0.878 1.00 96.44 171 GLY A C 1
ATOM 1273 O O . GLY A 1 171 ? 1.525 16.077 0.183 1.00 96.44 171 GLY A O 1
ATOM 1274 N N . SER A 1 172 ? 1.335 15.140 2.207 1.00 95.06 172 SER A N 1
ATOM 1275 C CA . SER A 1 172 ? 1.591 16.379 2.942 1.00 95.06 172 SER A CA 1
ATOM 1276 C C . SER A 1 172 ? 3.056 16.801 2.866 1.00 95.06 172 SER A C 1
ATOM 1278 O O . SER A 1 172 ? 3.945 15.953 2.808 1.00 95.06 172 SER A O 1
ATOM 1280 N N . GLY A 1 173 ? 3.301 18.103 2.998 1.00 96.56 173 GLY A N 1
ATOM 1281 C CA . GLY A 1 173 ? 4.640 18.688 3.015 1.00 96.56 173 GLY A CA 1
ATOM 1282 C C . GLY A 1 173 ? 5.097 19.156 1.637 1.00 96.56 173 GLY A C 1
ATOM 1283 O O . GLY A 1 173 ? 4.353 19.123 0.659 1.00 96.56 173 GLY A O 1
ATOM 1284 N N . THR A 1 174 ? 6.335 19.628 1.569 1.00 95.06 174 THR A N 1
ATOM 1285 C CA . THR A 1 174 ? 6.976 20.099 0.337 1.00 95.06 174 THR A CA 1
ATOM 1286 C C . THR A 1 174 ? 8.371 19.513 0.243 1.00 95.06 174 THR A C 1
ATOM 1288 O O . THR A 1 174 ? 8.997 19.274 1.274 1.00 95.06 174 THR A O 1
ATOM 1291 N N . TRP A 1 175 ? 8.872 19.314 -0.976 1.00 95.81 175 TRP A N 1
ATOM 1292 C CA . TRP A 1 175 ? 10.231 18.820 -1.201 1.00 95.81 175 TRP A CA 1
ATOM 1293 C C . TRP A 1 175 ? 11.273 19.566 -0.341 1.00 95.81 175 TRP A C 1
ATOM 1295 O O . TRP A 1 175 ? 11.236 20.800 -0.318 1.00 95.81 175 TRP A O 1
ATOM 1305 N N . PRO A 1 176 ? 12.204 18.860 0.334 1.00 94.56 176 PRO A N 1
ATOM 1306 C CA . PRO A 1 176 ? 12.424 17.404 0.336 1.00 94.56 176 PRO A CA 1
ATOM 1307 C C . PRO A 1 176 ? 11.715 16.635 1.468 1.00 94.56 176 PRO A C 1
ATOM 1309 O O . PRO A 1 176 ? 12.040 15.475 1.711 1.00 94.56 176 PRO A O 1
ATOM 1312 N N . GLU A 1 177 ? 10.783 17.262 2.185 1.00 96.88 177 GLU A N 1
ATOM 1313 C CA . GLU A 1 177 ? 10.125 16.716 3.385 1.00 96.88 177 GLU A CA 1
ATOM 1314 C C . GLU A 1 177 ? 8.712 16.181 3.118 1.00 96.88 177 GLU A C 1
ATOM 1316 O O . GLU A 1 177 ? 8.032 15.729 4.038 1.00 96.88 177 GLU A O 1
ATOM 1321 N N . ASN A 1 178 ? 8.241 16.232 1.869 1.00 97.06 178 ASN A N 1
ATOM 1322 C CA . ASN A 1 178 ? 6.940 15.679 1.519 1.00 97.06 178 ASN A CA 1
ATOM 1323 C C . ASN A 1 178 ? 6.893 14.169 1.795 1.00 97.06 178 ASN A C 1
ATOM 1325 O O . ASN A 1 178 ? 7.864 13.438 1.571 1.00 97.06 178 ASN A O 1
ATOM 1329 N N . ILE A 1 179 ? 5.746 13.720 2.302 1.00 98.00 179 ILE A N 1
ATOM 1330 C CA . ILE A 1 179 ? 5.492 12.331 2.681 1.00 98.00 179 ILE A CA 1
ATOM 1331 C C . ILE A 1 179 ? 4.597 11.716 1.602 1.00 98.00 179 ILE A C 1
ATOM 1333 O O . ILE A 1 179 ? 3.435 12.116 1.501 1.00 98.00 179 ILE A O 1
ATOM 1337 N N . PRO A 1 180 ? 5.100 10.782 0.778 1.00 97.94 180 PRO A N 1
ATOM 1338 C CA . PRO A 1 180 ? 4.286 10.124 -0.234 1.00 97.94 180 PRO A CA 1
ATOM 1339 C C . PRO A 1 180 ? 3.226 9.215 0.398 1.00 97.94 180 PRO A C 1
ATOM 1341 O O . PRO A 1 180 ? 3.419 8.666 1.484 1.00 97.94 180 PRO A O 1
ATOM 1344 N N . VAL A 1 181 ? 2.107 9.036 -0.303 1.00 98.12 181 VAL A N 1
ATOM 1345 C CA . VAL A 1 181 ? 0.948 8.272 0.185 1.00 98.12 181 VAL A CA 1
ATOM 1346 C C . VAL A 1 181 ? 0.457 7.266 -0.854 1.00 98.12 181 VAL A C 1
ATOM 1348 O O . VAL A 1 181 ? 0.384 7.571 -2.041 1.00 98.12 181 VAL A O 1
ATOM 1351 N N . SER A 1 182 ? 0.080 6.070 -0.405 1.00 98.56 182 SER A N 1
ATOM 1352 C CA . SER A 1 182 ? -0.598 5.054 -1.220 1.00 98.56 182 SER A CA 1
ATOM 1353 C C . SER A 1 182 ? -2.098 5.338 -1.211 1.00 98.56 182 SER A C 1
ATOM 1355 O O . SER A 1 182 ? -2.734 5.207 -0.169 1.00 98.56 182 SER A O 1
ATOM 1357 N N . ARG A 1 183 ? -2.667 5.795 -2.334 1.00 97.94 183 ARG A N 1
ATOM 1358 C CA . ARG A 1 183 ? -4.085 6.196 -2.418 1.00 97.94 183 ARG A CA 1
ATOM 1359 C C . ARG A 1 183 ? -4.716 5.779 -3.732 1.00 97.94 183 ARG A C 1
ATOM 1361 O O . ARG A 1 183 ? -4.054 5.813 -4.763 1.00 97.94 183 ARG A O 1
ATOM 1368 N N . PHE A 1 184 ? -6.002 5.450 -3.692 1.00 98.62 184 PHE A N 1
ATOM 1369 C CA . PHE A 1 184 ? -6.815 5.139 -4.865 1.00 98.62 184 PHE A CA 1
ATOM 1370 C C . PHE A 1 184 ? -7.210 6.404 -5.639 1.00 98.62 184 PHE A C 1
ATOM 1372 O O . PHE A 1 184 ? -7.544 7.424 -5.041 1.00 98.62 184 PHE A O 1
ATOM 1379 N N . GLY A 1 185 ? -7.240 6.330 -6.971 1.00 98.50 185 GLY A N 1
ATOM 1380 C CA . GLY A 1 185 ? -7.814 7.374 -7.820 1.00 98.50 185 GLY A CA 1
ATOM 1381 C C . GLY A 1 185 ? -6.995 8.666 -7.898 1.00 98.50 185 GLY A C 1
ATOM 1382 O O . GLY A 1 185 ? -7.496 9.666 -8.410 1.00 98.50 185 GLY A O 1
ATOM 1383 N N . VAL A 1 186 ? -5.740 8.659 -7.440 1.00 98.25 186 VAL A N 1
ATOM 1384 C CA . VAL A 1 186 ? -4.854 9.833 -7.433 1.00 98.25 186 VAL A CA 1
ATOM 1385 C C . VAL A 1 186 ? -3.761 9.666 -8.490 1.00 98.25 186 VAL A C 1
ATOM 1387 O O . VAL A 1 186 ? -3.407 8.554 -8.875 1.00 98.25 186 VAL A O 1
ATOM 1390 N N . GLN A 1 187 ? -3.240 10.774 -9.019 1.00 97.81 187 GLN A N 1
ATOM 1391 C CA . GLN A 1 187 ? -2.092 10.726 -9.925 1.00 97.81 187 GLN A CA 1
ATOM 1392 C C . GLN A 1 187 ? -0.844 10.247 -9.164 1.00 97.81 187 GLN A C 1
ATOM 1394 O O . GLN A 1 187 ? -0.522 10.824 -8.118 1.00 97.81 187 GLN A O 1
ATOM 1399 N N . PRO A 1 188 ? -0.142 9.208 -9.643 1.00 97.81 188 PRO A N 1
ATOM 1400 C CA . PRO A 1 188 ? 1.086 8.754 -9.005 1.00 97.81 188 PRO A CA 1
ATOM 1401 C C . PRO A 1 188 ? 2.236 9.741 -9.249 1.00 97.81 188 PRO A C 1
ATOM 1403 O O . PRO A 1 188 ? 2.305 10.407 -10.287 1.00 97.81 188 PRO A O 1
ATOM 1406 N N . ILE A 1 189 ? 3.165 9.808 -8.296 1.00 97.56 189 ILE A N 1
ATOM 1407 C CA . ILE A 1 189 ? 4.475 10.429 -8.482 1.00 97.56 189 ILE A CA 1
ATOM 1408 C C . ILE A 1 189 ? 5.224 9.630 -9.547 1.00 97.56 189 ILE A C 1
ATOM 1410 O O . ILE A 1 189 ? 5.211 8.397 -9.555 1.00 97.56 189 ILE A O 1
ATOM 1414 N N . LYS A 1 190 ? 5.907 10.350 -10.432 1.00 95.81 190 LYS A N 1
ATOM 1415 C CA . LYS A 1 190 ? 6.728 9.777 -11.494 1.00 95.81 190 LYS A CA 1
ATOM 1416 C C . LYS A 1 190 ? 8.091 10.448 -11.553 1.00 95.81 190 LYS A C 1
ATOM 1418 O O . LYS A 1 190 ? 8.300 11.524 -10.998 1.00 95.81 190 LYS A O 1
ATOM 1423 N N . ASP A 1 191 ? 9.021 9.797 -12.227 1.00 94.38 191 ASP A N 1
ATOM 1424 C CA . ASP A 1 191 ? 10.362 10.287 -12.500 1.00 94.38 191 ASP A CA 1
ATOM 1425 C C . ASP A 1 191 ? 10.333 11.367 -13.596 1.00 94.38 191 ASP A C 1
ATOM 1427 O O . ASP A 1 191 ? 10.874 11.162 -14.664 1.00 94.38 191 ASP A O 1
ATOM 1431 N N . ASP A 1 192 ? 9.631 12.486 -13.435 1.00 92.88 192 ASP A N 1
ATOM 1432 C CA . ASP A 1 192 ? 9.602 13.571 -14.437 1.00 92.88 192 ASP A CA 1
ATOM 1433 C C . ASP A 1 192 ? 10.418 14.795 -14.005 1.00 92.88 192 ASP A C 1
ATOM 1435 O O . ASP A 1 192 ? 11.303 15.258 -14.721 1.00 92.88 192 ASP A O 1
ATOM 1439 N N . ILE A 1 193 ? 10.135 15.304 -12.811 1.00 90.31 193 ILE A N 1
ATOM 1440 C CA . ILE A 1 193 ? 10.936 16.289 -12.086 1.00 90.31 193 ILE A CA 1
ATOM 1441 C C . ILE A 1 193 ? 11.769 15.612 -10.995 1.00 90.31 193 ILE A C 1
ATOM 1443 O O . ILE A 1 193 ? 12.787 16.146 -10.559 1.00 90.31 193 ILE A O 1
ATOM 1447 N N . TYR A 1 194 ? 11.328 14.433 -10.562 1.00 95.75 194 TYR A N 1
ATOM 1448 C CA . TYR A 1 194 ? 12.081 13.542 -9.702 1.00 95.75 194 TYR A CA 1
ATOM 1449 C C . TYR A 1 194 ? 12.982 12.632 -10.537 1.00 95.75 194 TYR A C 1
ATOM 1451 O O . TYR A 1 194 ? 12.687 12.287 -11.679 1.00 95.75 194 TYR A O 1
ATOM 1459 N N . SER A 1 195 ? 14.064 12.192 -9.921 1.00 93.25 195 SER A N 1
ATOM 1460 C CA . SER A 1 195 ? 14.914 11.096 -10.373 1.00 93.25 195 SER A CA 1
ATOM 1461 C C . SER A 1 195 ? 14.802 9.928 -9.392 1.00 93.25 195 SER A C 1
ATOM 1463 O O . SER A 1 195 ? 14.314 10.094 -8.271 1.00 93.25 195 SER A O 1
ATOM 1465 N N . ARG A 1 196 ? 15.330 8.747 -9.740 1.00 93.19 196 ARG A N 1
ATOM 1466 C CA . ARG A 1 196 ? 15.395 7.632 -8.776 1.00 93.19 196 ARG A CA 1
ATOM 1467 C C . ARG A 1 196 ? 16.152 8.033 -7.503 1.00 93.19 196 ARG A C 1
ATOM 1469 O O . ARG A 1 196 ? 15.819 7.588 -6.405 1.00 93.19 196 ARG A O 1
ATOM 1476 N N . SER A 1 197 ? 17.165 8.891 -7.635 1.00 87.81 197 SER A N 1
ATOM 1477 C CA . SER A 1 197 ? 17.901 9.446 -6.498 1.00 87.81 197 SER A CA 1
ATOM 1478 C C . SER A 1 197 ? 17.074 10.363 -5.604 1.00 87.81 197 SER A C 1
ATOM 1480 O O . SER A 1 197 ? 17.527 10.629 -4.505 1.00 87.81 197 SER A O 1
ATOM 1482 N N . ASP A 1 198 ? 15.871 10.787 -5.975 1.00 94.62 198 ASP A N 1
ATOM 1483 C CA . ASP A 1 198 ? 14.997 11.549 -5.076 1.00 94.62 198 ASP A CA 1
ATOM 1484 C C . ASP A 1 198 ? 14.071 10.635 -4.261 1.00 94.62 198 ASP A C 1
ATOM 1486 O O . ASP A 1 198 ? 13.734 10.933 -3.114 1.00 94.62 198 ASP A O 1
ATOM 1490 N N . PHE A 1 199 ? 13.704 9.474 -4.811 1.00 95.00 199 PHE A N 1
ATOM 1491 C CA . PHE A 1 199 ? 12.718 8.576 -4.202 1.00 95.00 199 PHE A CA 1
ATOM 1492 C C . PHE A 1 199 ? 13.165 7.960 -2.882 1.00 95.00 199 PHE A C 1
ATOM 1494 O O . PHE A 1 199 ? 12.314 7.697 -2.038 1.00 95.00 199 PHE A O 1
ATOM 1501 N N . HIS A 1 200 ? 14.472 7.813 -2.640 1.00 90.56 200 HIS A N 1
ATOM 1502 C CA . HIS A 1 200 ? 14.963 7.353 -1.338 1.00 90.56 200 HIS A CA 1
ATOM 1503 C C . HIS A 1 200 ? 14.611 8.324 -0.193 1.00 90.56 200 HIS A C 1
ATOM 1505 O O . HIS A 1 200 ? 14.352 7.871 0.919 1.00 90.56 200 HIS A O 1
ATOM 1511 N N . LEU A 1 201 ? 14.562 9.641 -0.450 1.00 95.50 201 LEU A N 1
ATOM 1512 C CA . LEU A 1 201 ? 14.116 10.624 0.545 1.00 95.50 201 LEU A CA 1
ATOM 1513 C C . LEU A 1 201 ? 12.610 10.517 0.771 1.00 95.50 201 LEU A C 1
ATOM 1515 O O . LEU A 1 201 ? 12.172 10.508 1.917 1.00 95.50 201 LEU A O 1
ATOM 1519 N N . LEU A 1 202 ? 11.832 10.353 -0.301 1.00 97.38 202 LEU A N 1
ATOM 1520 C CA . LEU A 1 202 ? 10.380 10.210 -0.202 1.00 97.38 202 LEU A CA 1
ATOM 1521 C C . LEU A 1 202 ? 9.983 8.958 0.592 1.00 97.38 202 LEU A C 1
ATOM 1523 O O . LEU A 1 202 ? 9.231 9.063 1.560 1.00 97.38 202 LEU A O 1
ATOM 1527 N N . VAL A 1 203 ? 10.525 7.782 0.250 1.00 97.00 203 VAL A N 1
ATOM 1528 C CA . VAL A 1 203 ? 10.220 6.553 1.006 1.00 97.00 203 VAL A CA 1
ATOM 1529 C C . VAL A 1 203 ? 10.727 6.644 2.445 1.00 97.00 203 VAL A C 1
ATOM 1531 O O . VAL A 1 203 ? 10.009 6.231 3.350 1.00 97.00 203 VAL A O 1
ATOM 1534 N N . ARG A 1 204 ? 11.886 7.276 2.692 1.00 97.19 204 ARG A N 1
ATOM 1535 C CA . ARG A 1 204 ? 12.378 7.543 4.053 1.00 97.19 204 ARG A CA 1
ATOM 1536 C C . ARG A 1 204 ? 11.397 8.401 4.851 1.00 97.19 204 ARG A C 1
ATOM 1538 O O . ARG A 1 204 ? 11.134 8.072 6.005 1.00 97.19 204 ARG A O 1
ATOM 1545 N N . ASN A 1 205 ? 10.867 9.477 4.271 1.00 98.12 205 ASN A N 1
ATOM 1546 C CA . ASN A 1 205 ? 9.910 10.360 4.947 1.00 98.12 205 ASN A CA 1
ATOM 1547 C C . ASN A 1 205 ? 8.618 9.617 5.320 1.00 98.12 205 ASN A C 1
ATOM 1549 O O . ASN A 1 205 ? 8.016 9.914 6.347 1.00 98.12 205 ASN A O 1
ATOM 1553 N N . ALA A 1 206 ? 8.226 8.619 4.523 1.00 98.12 206 ALA A N 1
ATOM 1554 C CA . ALA A 1 206 ? 7.108 7.727 4.823 1.00 98.12 206 ALA A CA 1
ATOM 1555 C C . ALA A 1 206 ? 7.459 6.566 5.778 1.00 98.12 206 ALA A C 1
ATOM 1557 O O . ALA A 1 206 ? 6.579 5.773 6.105 1.00 98.12 206 ALA A O 1
ATOM 1558 N N . GLY A 1 207 ? 8.715 6.437 6.224 1.00 98.12 207 GLY A N 1
ATOM 1559 C CA . GLY A 1 207 ? 9.171 5.320 7.061 1.00 98.12 207 GLY A CA 1
ATOM 1560 C C . GLY A 1 207 ? 9.266 3.984 6.313 1.00 98.12 207 GLY A C 1
ATOM 1561 O O . GLY A 1 207 ? 9.096 2.928 6.915 1.00 98.12 207 GLY A O 1
ATOM 1562 N N . LYS A 1 208 ? 9.497 4.028 4.999 1.00 98.50 208 LYS A N 1
ATOM 1563 C CA . LYS A 1 208 ? 9.508 2.884 4.077 1.00 98.50 208 LYS A CA 1
ATOM 1564 C C . LYS A 1 208 ? 10.843 2.791 3.332 1.00 98.50 208 LYS A C 1
ATOM 1566 O O . LYS A 1 208 ? 11.730 3.634 3.470 1.00 98.50 208 LYS A O 1
ATOM 1571 N N . ARG A 1 209 ? 10.964 1.769 2.490 1.00 98.19 209 ARG A N 1
ATOM 1572 C CA . ARG A 1 209 ? 12.045 1.575 1.516 1.00 98.19 209 ARG A CA 1
ATOM 1573 C C . ARG A 1 209 ? 11.474 1.272 0.134 1.00 98.19 209 ARG A C 1
ATOM 1575 O O . ARG A 1 209 ? 10.313 0.883 0.010 1.00 98.19 209 ARG A O 1
ATOM 1582 N N . LEU A 1 210 ? 12.298 1.450 -0.899 1.00 98.00 210 LEU A N 1
ATOM 1583 C CA . LEU A 1 210 ? 11.976 0.898 -2.212 1.00 98.00 210 LEU A CA 1
ATOM 1584 C C . LEU A 1 210 ? 12.002 -0.640 -2.126 1.00 98.00 210 LEU A C 1
ATOM 1586 O O . LEU A 1 210 ? 12.842 -1.184 -1.400 1.00 98.00 210 LEU A O 1
ATOM 1590 N N . PRO A 1 211 ? 11.111 -1.352 -2.835 1.00 98.12 211 PRO A N 1
ATOM 1591 C CA . PRO A 1 211 ? 11.115 -2.804 -2.828 1.00 98.12 211 PRO A CA 1
ATOM 1592 C C . PRO A 1 211 ? 12.338 -3.366 -3.549 1.00 98.12 211 PRO A C 1
ATOM 1594 O O . PRO A 1 211 ? 12.850 -2.792 -4.511 1.00 98.12 211 PRO A O 1
ATOM 1597 N N . THR A 1 212 ? 12.778 -4.535 -3.118 1.00 98.00 212 THR A N 1
ATOM 1598 C CA . THR A 1 212 ? 13.725 -5.367 -3.862 1.00 98.00 212 THR A CA 1
ATOM 1599 C C . THR A 1 212 ? 13.041 -6.041 -5.056 1.00 98.00 212 THR A C 1
ATOM 1601 O O . THR A 1 212 ? 11.811 -6.086 -5.155 1.00 98.00 212 THR A O 1
ATOM 1604 N N . VAL A 1 213 ? 13.836 -6.610 -5.965 1.00 98.12 213 VAL A N 1
ATOM 1605 C CA . VAL A 1 213 ? 13.330 -7.439 -7.074 1.00 98.12 213 VAL A CA 1
ATOM 1606 C C . VAL A 1 213 ? 12.466 -8.598 -6.572 1.00 98.12 213 VAL A C 1
ATOM 1608 O O . VAL A 1 213 ? 11.365 -8.794 -7.080 1.00 98.12 213 VAL A O 1
ATOM 1611 N N . GLU A 1 214 ? 12.908 -9.323 -5.550 1.00 97.88 214 GLU A N 1
ATOM 1612 C CA . GLU A 1 214 ? 12.176 -10.465 -4.995 1.00 97.88 214 GLU A CA 1
ATOM 1613 C C . GLU A 1 214 ? 10.864 -10.054 -4.329 1.00 97.88 214 GLU A C 1
ATOM 1615 O O . GLU A 1 214 ? 9.860 -10.759 -4.454 1.00 97.88 214 GLU A O 1
ATOM 1620 N N . GLU A 1 215 ? 10.831 -8.899 -3.669 1.00 98.62 215 GLU A N 1
ATOM 1621 C CA . GLU A 1 215 ? 9.585 -8.364 -3.126 1.00 98.62 215 GLU A CA 1
ATOM 1622 C C . GLU A 1 215 ? 8.616 -7.998 -4.241 1.00 98.62 215 GLU A C 1
ATOM 1624 O O . GLU A 1 215 ? 7.456 -8.388 -4.149 1.00 98.62 215 GLU A O 1
ATOM 1629 N N . PHE A 1 216 ? 9.086 -7.352 -5.316 1.00 98.75 216 PHE A N 1
ATOM 1630 C CA . PHE A 1 216 ? 8.269 -7.091 -6.505 1.00 98.75 216 PHE A CA 1
ATOM 1631 C C . PHE A 1 216 ? 7.698 -8.370 -7.106 1.00 98.75 216 PHE A C 1
ATOM 1633 O O . PHE A 1 216 ? 6.483 -8.485 -7.256 1.00 98.75 216 PHE A O 1
ATOM 1640 N N . LEU A 1 217 ? 8.546 -9.361 -7.385 1.00 98.56 217 LEU A N 1
ATOM 1641 C CA . LEU A 1 217 ? 8.100 -10.639 -7.941 1.00 98.56 217 LEU A CA 1
ATOM 1642 C C . LEU A 1 217 ? 7.083 -11.339 -7.030 1.00 98.56 217 LEU A C 1
ATOM 1644 O O . LEU A 1 217 ? 6.199 -12.035 -7.524 1.00 98.56 217 LEU A O 1
ATOM 1648 N N . THR A 1 218 ? 7.185 -11.134 -5.714 1.00 98.62 218 THR A N 1
ATOM 1649 C CA . THR A 1 218 ? 6.230 -11.666 -4.741 1.00 98.62 218 THR A CA 1
ATOM 1650 C C . THR A 1 218 ? 4.915 -10.891 -4.784 1.00 98.62 218 THR A C 1
ATOM 1652 O O . THR A 1 218 ? 3.88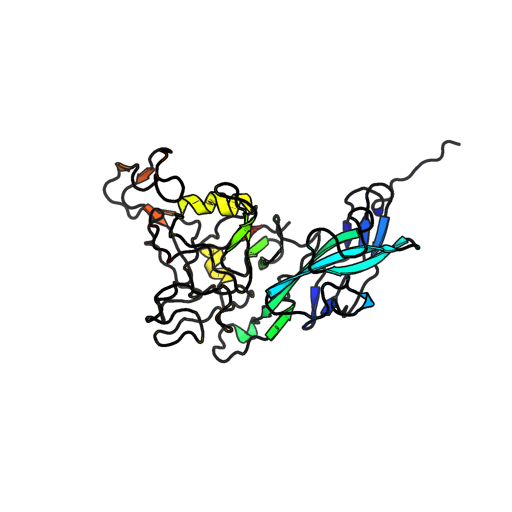0 -11.474 -5.099 1.00 98.62 218 THR A O 1
ATOM 1655 N N . TYR A 1 219 ? 4.923 -9.585 -4.503 1.00 98.75 219 TYR A N 1
ATOM 1656 C CA . TYR A 1 219 ? 3.685 -8.817 -4.362 1.00 98.75 219 TYR A CA 1
ATOM 1657 C C . TYR A 1 219 ? 2.930 -8.643 -5.678 1.00 98.75 219 TYR A C 1
ATOM 1659 O O . TYR A 1 219 ? 1.717 -8.430 -5.656 1.00 98.75 219 TYR A O 1
ATOM 1667 N N . ALA A 1 220 ? 3.619 -8.729 -6.819 1.00 98.69 220 ALA A N 1
ATOM 1668 C CA . ALA A 1 220 ? 3.012 -8.594 -8.134 1.00 98.69 220 ALA A CA 1
ATOM 1669 C C . ALA A 1 220 ? 2.372 -9.899 -8.630 1.00 98.69 220 ALA A C 1
ATOM 1671 O O . ALA A 1 220 ? 1.573 -9.857 -9.563 1.00 98.69 220 ALA A O 1
ATOM 1672 N N . GLU A 1 221 ? 2.678 -11.055 -8.033 1.00 98.62 221 GLU A N 1
ATOM 1673 C CA . GLU A 1 221 ? 2.176 -12.353 -8.492 1.00 98.62 221 GLU A CA 1
ATOM 1674 C C . GLU A 1 221 ? 0.636 -12.373 -8.561 1.00 98.62 221 GLU A C 1
ATOM 1676 O O . GLU A 1 221 ? -0.082 -11.909 -7.674 1.00 98.62 221 GLU A O 1
ATOM 1681 N N . GLY A 1 222 ? 0.109 -12.875 -9.677 1.00 98.06 222 GLY A N 1
ATOM 1682 C CA . GLY A 1 222 ? -1.316 -12.820 -9.997 1.00 98.06 222 GLY A CA 1
ATOM 1683 C C . GLY A 1 222 ? -1.815 -11.498 -10.596 1.00 98.06 222 GLY A C 1
ATOM 1684 O O . GLY A 1 222 ? -2.966 -11.448 -11.024 1.00 98.06 222 GLY A O 1
ATOM 1685 N N . ALA A 1 223 ? -0.995 -10.444 -10.685 1.00 97.94 223 ALA A N 1
ATOM 1686 C CA . ALA A 1 223 ? -1.325 -9.294 -11.525 1.00 97.94 223 ALA A CA 1
ATOM 1687 C C . ALA A 1 223 ? -1.328 -9.742 -12.998 1.00 97.94 223 ALA A C 1
ATOM 1689 O O . ALA A 1 223 ? -0.429 -10.482 -13.420 1.00 97.94 223 ALA A O 1
ATOM 1690 N N . PRO A 1 224 ? -2.335 -9.348 -13.793 1.00 97.25 224 PRO A N 1
ATOM 1691 C CA . PRO A 1 224 ? -2.478 -9.864 -15.143 1.00 97.25 224 PRO A CA 1
ATOM 1692 C C . PRO A 1 224 ? -1.409 -9.285 -16.080 1.00 97.25 224 PRO A C 1
ATOM 1694 O O . PRO A 1 224 ? -0.849 -8.214 -15.845 1.00 97.25 224 PRO A O 1
ATOM 1697 N N . GLN A 1 225 ? -1.143 -9.998 -17.172 1.00 98.25 225 GLN A N 1
ATOM 1698 C CA . GLN A 1 225 ? -0.359 -9.460 -18.281 1.00 98.25 225 GLN A CA 1
ATOM 1699 C C . GLN A 1 225 ? -1.105 -8.280 -18.929 1.00 98.25 225 GLN A C 1
ATOM 1701 O O . GLN A 1 225 ? -2.335 -8.294 -19.010 1.00 98.25 225 GLN A O 1
ATOM 1706 N N . GLY A 1 226 ? -0.365 -7.272 -19.395 1.00 98.12 226 GLY A N 1
ATOM 1707 C CA . GLY A 1 226 ? -0.927 -6.174 -20.184 1.00 98.12 226 GLY A CA 1
ATOM 1708 C C . GLY A 1 226 ? -1.362 -6.588 -21.594 1.00 98.12 226 GLY A C 1
ATOM 1709 O O . GLY A 1 226 ? -1.142 -7.718 -22.022 1.00 98.12 226 GLY A O 1
ATOM 1710 N N . ASN A 1 227 ? -1.958 -5.651 -22.336 1.00 98.06 227 ASN A N 1
ATOM 1711 C CA . ASN A 1 227 ? -2.449 -5.863 -23.702 1.00 98.06 227 ASN A CA 1
ATOM 1712 C C . ASN A 1 227 ? -1.988 -4.731 -24.622 1.00 98.06 227 ASN A C 1
ATOM 1714 O O . ASN A 1 227 ? -1.988 -3.574 -24.222 1.00 98.06 227 ASN A O 1
ATOM 1718 N N . ASP A 1 228 ? -1.670 -5.030 -25.884 1.00 98.50 228 ASP A N 1
ATOM 1719 C CA . ASP A 1 228 ? -1.226 -3.991 -26.827 1.00 98.50 228 ASP A CA 1
ATOM 1720 C C . ASP A 1 228 ? -2.355 -3.042 -27.250 1.00 98.50 228 ASP A C 1
ATOM 1722 O O . ASP A 1 228 ? -2.115 -1.848 -27.438 1.00 98.50 228 ASP A O 1
ATOM 1726 N N . GLY A 1 229 ? -3.573 -3.572 -27.415 1.00 98.06 229 GLY A N 1
ATOM 1727 C CA . GLY A 1 229 ? -4.700 -2.868 -28.037 1.00 98.06 229 GLY A CA 1
ATOM 1728 C C . GLY A 1 229 ? -5.747 -2.293 -27.080 1.00 98.06 229 GLY A C 1
ATOM 1729 O O . GLY A 1 229 ? -6.673 -1.631 -27.543 1.00 98.06 229 GLY A O 1
ATOM 1730 N N . ASN A 1 230 ? -5.662 -2.560 -25.772 1.00 98.25 230 ASN A N 1
ATOM 1731 C CA . ASN A 1 230 ? -6.616 -2.050 -24.781 1.00 98.25 230 ASN A CA 1
ATOM 1732 C C . ASN A 1 230 ? -6.036 -2.062 -23.357 1.00 98.25 230 ASN A C 1
ATOM 1734 O O . ASN A 1 230 ? -4.969 -2.618 -23.117 1.00 98.25 230 ASN A O 1
ATOM 1738 N N . ASN A 1 231 ? -6.774 -1.469 -22.416 1.00 98.44 231 ASN A N 1
ATOM 1739 C CA . ASN A 1 231 ? -6.412 -1.383 -20.999 1.00 98.44 231 ASN A CA 1
ATOM 1740 C C . ASN A 1 231 ? -7.310 -2.258 -20.099 1.00 98.44 231 ASN A C 1
ATOM 1742 O O . ASN A 1 231 ? -7.592 -1.879 -18.968 1.00 98.44 231 ASN A O 1
ATOM 1746 N N . ASP A 1 232 ? -7.814 -3.396 -20.596 1.00 97.75 232 ASP A N 1
ATOM 1747 C CA . ASP A 1 232 ? -8.756 -4.244 -19.835 1.00 97.75 232 ASP A CA 1
ATOM 1748 C C . ASP A 1 232 ? -8.099 -4.910 -18.612 1.00 97.75 232 ASP A C 1
ATOM 1750 O O . ASP A 1 232 ? -8.687 -4.975 -17.533 1.00 97.75 232 ASP A O 1
ATOM 1754 N N . LEU A 1 233 ? -6.860 -5.383 -18.772 1.00 98.12 233 LEU A N 1
ATOM 1755 C CA . LEU A 1 233 ? -6.124 -6.114 -17.737 1.00 98.12 233 LEU A CA 1
ATOM 1756 C C . LEU A 1 233 ? -5.187 -5.220 -16.921 1.00 98.12 233 LEU A C 1
ATOM 1758 O O . LEU A 1 233 ? -5.078 -5.380 -15.709 1.00 98.12 233 LEU A O 1
ATOM 1762 N N . ALA A 1 234 ? -4.543 -4.268 -17.587 1.00 98.38 234 ALA A N 1
ATOM 1763 C CA . ALA A 1 234 ? -3.610 -3.308 -17.013 1.00 98.38 234 ALA A CA 1
ATOM 1764 C C . ALA A 1 234 ? -3.607 -2.035 -17.862 1.00 98.38 234 ALA A C 1
ATOM 1766 O O . ALA A 1 234 ? -3.848 -2.109 -19.071 1.00 98.38 234 ALA A O 1
ATOM 1767 N N . TRP A 1 235 ? -3.272 -0.882 -17.273 1.00 98.69 235 TRP A N 1
ATOM 1768 C CA . TRP A 1 235 ? -3.051 0.347 -18.043 1.00 98.69 235 TRP A CA 1
ATOM 1769 C C . TRP A 1 235 ? -1.738 0.214 -18.815 1.00 98.69 235 TRP A C 1
ATOM 1771 O O . TRP A 1 235 ? -0.671 0.510 -18.294 1.00 98.69 235 TRP A O 1
ATOM 1781 N N . SER A 1 236 ? -1.795 -0.352 -20.014 1.00 98.62 236 SER A N 1
ATOM 1782 C CA . SER A 1 236 ? -0.618 -0.860 -20.726 1.00 98.62 236 SER A CA 1
ATOM 1783 C C . SER A 1 236 ? -0.695 -0.719 -22.242 1.00 98.62 236 SER A C 1
ATOM 1785 O O . SER A 1 236 ? 0.336 -0.868 -22.883 1.00 98.62 236 SER A O 1
ATOM 1787 N N . ALA A 1 237 ? -1.859 -0.410 -22.823 1.00 98.75 237 ALA A N 1
ATOM 1788 C CA . ALA A 1 237 ? -2.031 -0.285 -24.267 1.00 98.75 237 ALA A CA 1
ATOM 1789 C C . ALA A 1 237 ? -0.914 0.540 -24.916 1.00 98.75 237 ALA A C 1
ATOM 1791 O O . ALA A 1 237 ? -0.611 1.652 -24.491 1.00 98.75 237 ALA A O 1
ATOM 1792 N N . THR A 1 238 ? -0.346 0.021 -26.004 1.00 98.38 238 THR A N 1
ATOM 1793 C CA . THR A 1 238 ? 0.784 0.651 -26.717 1.00 98.38 238 THR A CA 1
ATOM 1794 C C . THR A 1 238 ? 0.466 2.050 -27.255 1.00 98.38 238 THR A C 1
ATOM 1796 O O . THR A 1 238 ? 1.376 2.827 -27.530 1.00 98.38 238 THR A O 1
ATOM 1799 N N . GLY A 1 239 ? -0.822 2.387 -27.385 1.00 98.00 239 GLY A N 1
ATOM 1800 C CA . GLY A 1 239 ? -1.298 3.718 -27.764 1.00 98.00 239 GLY A CA 1
ATOM 1801 C C . GLY A 1 239 ? -1.415 4.728 -26.615 1.00 98.00 239 GLY A C 1
ATOM 1802 O O . GLY A 1 239 ? -1.711 5.891 -26.882 1.00 98.00 239 GLY A O 1
ATOM 1803 N N . ASN A 1 240 ? -1.216 4.330 -25.354 1.00 98.50 240 ASN A N 1
ATOM 1804 C CA . ASN A 1 240 ? -1.253 5.265 -24.230 1.00 98.50 240 ASN A CA 1
ATOM 1805 C C . ASN A 1 240 ? -0.052 6.225 -24.297 1.00 98.50 240 ASN A C 1
ATOM 1807 O O . ASN A 1 240 ? 1.088 5.805 -24.485 1.00 98.50 240 ASN A O 1
ATOM 1811 N N . SER A 1 241 ? -0.294 7.516 -24.072 1.00 96.31 241 SER A N 1
ATOM 1812 C CA . SER A 1 241 ? 0.738 8.564 -24.095 1.00 96.31 241 SER A CA 1
ATOM 1813 C C . SER A 1 241 ? 1.235 8.989 -22.709 1.00 96.31 241 SER A C 1
ATOM 1815 O O . SER A 1 241 ? 2.096 9.862 -22.608 1.00 96.31 241 SER A O 1
ATOM 1817 N N . GLY A 1 242 ? 0.684 8.412 -21.639 1.00 97.69 242 GLY A N 1
ATOM 1818 C CA . GLY A 1 242 ? 1.024 8.760 -20.265 1.00 97.69 242 GLY A CA 1
ATOM 1819 C C . GLY A 1 242 ? 0.364 7.845 -19.231 1.00 97.69 242 GLY A C 1
ATOM 1820 O O . GLY A 1 242 ? -0.462 6.993 -19.589 1.00 97.69 242 GLY A O 1
ATOM 1821 N N . PRO A 1 243 ? 0.723 8.015 -17.946 1.00 97.88 243 PRO A N 1
ATOM 1822 C CA . PRO A 1 243 ? 0.105 7.278 -16.854 1.00 97.88 243 PRO A CA 1
ATOM 1823 C C . PRO A 1 243 ? -1.350 7.708 -16.639 1.00 97.88 243 PRO A C 1
ATOM 1825 O O . PRO A 1 243 ? -1.814 8.717 -17.174 1.00 97.88 243 PRO A O 1
ATOM 1828 N N . THR A 1 244 ? -2.055 6.941 -15.818 1.00 98.44 244 THR A N 1
ATOM 1829 C CA . THR A 1 244 ? -3.405 7.249 -15.339 1.00 98.44 244 THR A CA 1
ATOM 1830 C C . THR A 1 244 ? -3.429 7.278 -13.809 1.00 98.44 244 THR A C 1
ATOM 1832 O O . THR A 1 244 ? -2.420 7.008 -13.152 1.00 98.44 244 THR A O 1
ATOM 1835 N N . THR A 1 245 ? -4.574 7.625 -13.224 1.00 98.62 245 THR A N 1
ATOM 1836 C CA . THR A 1 245 ? -4.758 7.548 -11.773 1.00 98.62 245 THR A CA 1
ATOM 1837 C C . THR A 1 245 ? -4.590 6.116 -11.266 1.00 98.62 245 THR A C 1
ATOM 1839 O O . THR A 1 245 ? -4.902 5.142 -11.953 1.00 98.62 245 THR A O 1
ATOM 1842 N N . THR A 1 246 ? -4.102 5.984 -10.041 1.00 98.69 246 THR A N 1
ATOM 1843 C CA . THR A 1 246 ? -3.946 4.697 -9.363 1.00 98.69 246 THR A CA 1
ATOM 1844 C C . THR A 1 246 ? -5.267 3.930 -9.285 1.00 98.69 246 THR A C 1
ATOM 1846 O O . THR A 1 246 ? -6.319 4.480 -8.953 1.00 98.69 246 THR A O 1
ATOM 1849 N N . GLY A 1 247 ? -5.232 2.638 -9.606 1.00 98.12 247 GLY A N 1
ATOM 1850 C CA . GLY A 1 247 ? -6.401 1.764 -9.593 1.00 98.12 247 GLY A CA 1
ATOM 1851 C C . GLY A 1 247 ? -7.439 2.059 -10.677 1.00 98.12 247 GLY A C 1
ATOM 1852 O O . GLY A 1 247 ? -8.583 1.613 -10.555 1.00 98.12 247 GLY A O 1
ATOM 1853 N N . ALA A 1 248 ? -7.087 2.771 -11.751 1.00 98.31 248 ALA A N 1
ATOM 1854 C CA . ALA A 1 248 ? -8.014 3.032 -12.855 1.00 98.31 248 ALA A CA 1
ATOM 1855 C C . ALA A 1 248 ? -8.511 1.745 -13.541 1.00 98.31 248 ALA A C 1
ATOM 1857 O O . ALA A 1 248 ? -9.664 1.677 -13.969 1.00 98.31 248 ALA A O 1
ATOM 1858 N N . VAL A 1 249 ? -7.670 0.709 -13.628 1.00 98.50 249 VAL A N 1
ATOM 1859 C CA . VAL A 1 249 ? -8.022 -0.561 -14.276 1.00 98.50 249 VAL A CA 1
ATOM 1860 C C . VAL A 1 249 ? -8.484 -1.574 -13.238 1.00 98.50 249 VAL A C 1
ATOM 1862 O O . VAL A 1 249 ? -7.727 -1.989 -12.367 1.00 98.50 249 VAL A O 1
ATOM 1865 N N . ALA A 1 250 ? -9.743 -2.007 -13.345 1.00 98.12 250 ALA A N 1
ATOM 1866 C CA . ALA A 1 250 ? -10.369 -2.850 -12.329 1.00 98.12 250 ALA A CA 1
ATOM 1867 C C . ALA A 1 250 ? -9.636 -4.169 -12.085 1.00 98.12 250 ALA A C 1
ATOM 1869 O O . ALA A 1 250 ? -9.509 -4.579 -10.937 1.00 98.12 250 ALA A O 1
ATOM 1870 N N . LYS A 1 251 ? -9.137 -4.807 -13.147 1.00 98.44 251 LYS A N 1
ATOM 1871 C CA . LYS A 1 251 ? -8.503 -6.129 -13.086 1.00 98.44 251 LYS A CA 1
ATOM 1872 C C . LYS A 1 251 ? -7.021 -6.086 -12.704 1.00 98.44 251 LYS A C 1
ATOM 1874 O O . LYS A 1 251 ? -6.465 -7.152 -12.431 1.00 98.44 251 LYS A O 1
ATOM 1879 N N . ALA A 1 252 ? -6.402 -4.904 -12.646 1.00 98.19 252 ALA A N 1
ATOM 1880 C CA . ALA A 1 252 ? -4.979 -4.706 -12.364 1.00 98.19 252 ALA A CA 1
ATOM 1881 C C . ALA A 1 252 ? -4.668 -4.838 -10.861 1.00 98.19 252 ALA A C 1
ATOM 1883 O O . ALA A 1 252 ? -4.178 -3.915 -10.221 1.00 98.19 252 ALA A O 1
ATOM 1884 N N . VAL A 1 253 ? -4.997 -5.994 -10.290 1.00 98.62 253 VAL A N 1
ATOM 1885 C CA . VAL A 1 253 ? -4.852 -6.322 -8.868 1.00 98.62 253 VAL A CA 1
ATOM 1886 C C . VAL A 1 253 ? -4.094 -7.638 -8.778 1.00 98.62 253 VAL A C 1
ATOM 1888 O O . VAL A 1 253 ? -4.439 -8.568 -9.501 1.00 98.62 253 VAL A O 1
ATOM 1891 N N . SER A 1 254 ? -3.068 -7.735 -7.940 1.00 98.75 254 SER A N 1
ATOM 1892 C CA . SER A 1 254 ? -2.333 -8.978 -7.694 1.00 98.75 254 SER A CA 1
ATOM 1893 C C . SER A 1 254 ? -3.087 -9.901 -6.736 1.00 98.75 254 SER A C 1
ATOM 1895 O O . SER A 1 254 ? -4.051 -9.486 -6.097 1.00 98.75 254 SER A O 1
ATOM 1897 N N . MET A 1 255 ? -2.649 -11.154 -6.577 1.00 98.50 255 MET A N 1
ATOM 1898 C CA . MET A 1 255 ? -3.269 -12.061 -5.596 1.00 98.50 255 MET A CA 1
ATOM 1899 C C . MET A 1 255 ? -3.016 -11.653 -4.134 1.00 98.50 255 MET A C 1
ATOM 1901 O O . MET A 1 255 ? -3.628 -12.209 -3.225 1.00 98.50 255 MET A O 1
ATOM 1905 N N . PHE A 1 256 ? -2.108 -10.696 -3.920 1.00 98.69 256 PHE A N 1
ATOM 1906 C CA . PHE A 1 256 ? -1.843 -10.051 -2.634 1.00 98.69 256 PHE A CA 1
ATOM 1907 C C . PHE A 1 256 ? -2.552 -8.698 -2.506 1.00 98.69 256 PHE A C 1
ATOM 1909 O O . PHE A 1 256 ? -2.268 -7.938 -1.585 1.00 98.69 256 PHE A O 1
ATOM 1916 N N . ASN A 1 257 ? -3.484 -8.405 -3.418 1.00 98.75 257 ASN A N 1
ATOM 1917 C CA . ASN A 1 257 ? -4.279 -7.181 -3.454 1.00 98.75 257 ASN A CA 1
ATOM 1918 C C . ASN A 1 257 ? -3.453 -5.901 -3.650 1.00 98.75 257 ASN A C 1
ATOM 1920 O O . ASN A 1 257 ? -3.904 -4.810 -3.311 1.00 98.75 257 ASN A O 1
ATOM 1924 N N . VAL A 1 258 ? -2.264 -6.023 -4.248 1.00 98.88 258 VAL A N 1
ATOM 1925 C CA . VAL A 1 258 ? -1.488 -4.874 -4.722 1.00 98.88 258 VAL A CA 1
ATOM 1926 C C . VAL A 1 258 ? -2.023 -4.444 -6.082 1.00 98.88 258 VAL A C 1
ATOM 1928 O O . VAL A 1 258 ? -2.199 -5.262 -6.985 1.00 98.88 258 VAL A O 1
ATOM 1931 N N . VAL A 1 259 ? -2.295 -3.155 -6.230 1.00 98.75 259 VAL A N 1
ATOM 1932 C CA . VAL A 1 259 ? -2.919 -2.554 -7.406 1.00 98.75 259 VAL A CA 1
ATOM 1933 C C . VAL A 1 259 ? -1.859 -1.934 -8.317 1.00 98.75 259 VAL A C 1
ATOM 1935 O O . VAL A 1 259 ? -0.849 -1.386 -7.862 1.00 98.75 259 VAL A O 1
ATOM 1938 N N . ASP A 1 260 ? -2.093 -2.043 -9.625 1.00 98.38 260 ASP A N 1
ATOM 1939 C CA . ASP A 1 260 ? -1.216 -1.549 -10.689 1.00 98.38 260 ASP A CA 1
ATOM 1940 C C . ASP A 1 260 ? 0.219 -2.105 -10.601 1.00 98.38 260 ASP A C 1
ATOM 1942 O O . ASP A 1 260 ? 1.178 -1.434 -10.958 1.00 98.38 260 ASP A O 1
ATOM 1946 N N . ALA A 1 261 ? 0.393 -3.348 -10.136 1.00 97.94 261 ALA A N 1
ATOM 1947 C CA . ALA A 1 261 ? 1.693 -4.034 -10.200 1.00 97.94 261 ALA A CA 1
ATOM 1948 C C . ALA A 1 261 ? 2.088 -4.436 -11.643 1.00 97.94 261 ALA A C 1
ATOM 1950 O O . ALA A 1 261 ? 3.188 -4.931 -11.890 1.00 97.94 261 ALA A O 1
ATOM 1951 N N . ALA A 1 262 ? 1.176 -4.239 -12.600 1.00 97.94 262 ALA A N 1
ATOM 1952 C CA . ALA A 1 262 ? 1.395 -4.371 -14.031 1.00 97.94 262 ALA A CA 1
ATOM 1953 C C . ALA A 1 262 ? 0.826 -3.137 -14.747 1.00 97.94 262 ALA A C 1
ATOM 1955 O O . ALA A 1 262 ? -0.357 -2.825 -14.593 1.00 97.94 262 ALA A O 1
ATOM 1956 N N . GLY A 1 263 ? 1.640 -2.476 -15.574 1.00 98.12 263 GLY A N 1
ATOM 1957 C CA . GLY A 1 263 ? 1.240 -1.257 -16.278 1.00 98.12 263 GLY A CA 1
ATOM 1958 C C . GLY A 1 263 ? 1.198 -0.012 -15.383 1.00 98.12 263 GLY A C 1
ATOM 1959 O O . GLY A 1 263 ? 1.715 0.014 -14.277 1.00 98.12 263 GLY A O 1
ATOM 1960 N N . ASN A 1 264 ? 0.569 1.047 -15.888 1.00 98.50 264 ASN A N 1
ATOM 1961 C CA . ASN A 1 264 ? 0.605 2.405 -15.353 1.00 98.50 264 ASN A CA 1
ATOM 1962 C C . ASN A 1 264 ? 2.018 3.000 -15.354 1.00 98.50 264 ASN A C 1
ATOM 1964 O O . ASN A 1 264 ? 2.430 3.587 -16.355 1.00 98.50 264 ASN A O 1
ATOM 1968 N N . LEU A 1 265 ? 2.788 2.804 -14.294 1.00 98.44 265 LEU A N 1
ATOM 1969 C CA . LEU A 1 265 ? 4.195 3.179 -14.232 1.00 98.44 265 LEU A CA 1
ATOM 1970 C C . LEU A 1 265 ? 5.006 1.964 -13.811 1.00 98.44 265 LEU A C 1
ATOM 1972 O O . LEU A 1 265 ? 4.531 1.114 -13.068 1.00 98.44 265 LEU A O 1
ATOM 1976 N N . TRP A 1 266 ? 6.258 1.925 -14.247 1.00 98.44 266 TRP A N 1
ATOM 1977 C CA . TRP A 1 266 ? 7.215 1.000 -13.662 1.00 98.44 266 TRP A CA 1
ATOM 1978 C C . TRP A 1 266 ? 7.411 1.276 -12.164 1.00 98.44 266 TRP A C 1
ATOM 1980 O O . TRP A 1 266 ? 7.494 2.437 -11.769 1.00 98.44 266 TRP A O 1
ATOM 1990 N N . ASP A 1 267 ? 7.598 0.232 -11.360 1.00 97.62 267 ASP A N 1
ATOM 1991 C CA . ASP A 1 267 ? 8.068 0.354 -9.978 1.00 97.62 267 ASP A CA 1
ATOM 1992 C C . ASP A 1 267 ? 9.595 0.473 -9.952 1.00 97.62 267 ASP A C 1
ATOM 1994 O O . ASP A 1 267 ? 10.290 -0.438 -10.409 1.00 97.62 267 ASP A O 1
ATOM 1998 N N . TRP A 1 268 ? 10.142 1.558 -9.395 1.00 97.69 268 TRP A N 1
ATOM 1999 C CA . TRP A 1 268 ? 11.566 1.593 -9.048 1.00 97.69 268 TRP A CA 1
ATOM 2000 C C . TRP A 1 268 ? 11.895 0.608 -7.932 1.00 97.69 268 TRP A C 1
ATOM 2002 O O . TRP A 1 268 ? 11.267 0.621 -6.874 1.00 97.69 268 TRP A O 1
ATOM 2012 N N . LEU A 1 269 ? 12.940 -0.190 -8.157 1.00 97.25 269 LEU A N 1
ATOM 2013 C CA . LEU A 1 269 ? 13.407 -1.205 -7.220 1.00 97.25 269 LEU A CA 1
ATOM 2014 C C . LEU A 1 269 ? 14.790 -0.837 -6.661 1.00 97.25 269 LEU A C 1
ATOM 2016 O O . LEU A 1 269 ? 15.558 -0.082 -7.269 1.00 97.25 269 LEU A O 1
ATOM 2020 N N . ASP A 1 270 ? 15.130 -1.376 -5.492 1.00 94.12 270 ASP A N 1
ATOM 2021 C CA . ASP A 1 270 ? 16.373 -1.050 -4.778 1.00 94.12 270 ASP A CA 1
ATOM 2022 C C . ASP A 1 270 ? 17.627 -1.767 -5.323 1.00 94.12 270 ASP A C 1
ATOM 2024 O O . ASP A 1 270 ? 18.740 -1.605 -4.831 1.00 94.12 270 ASP A O 1
ATOM 2028 N N . ASN A 1 271 ? 17.491 -2.548 -6.395 1.00 93.50 271 ASN A N 1
ATOM 2029 C CA . ASN A 1 271 ? 18.598 -3.312 -6.965 1.00 93.50 271 ASN A CA 1
ATOM 2030 C C . ASN A 1 271 ? 19.400 -2.488 -7.982 1.00 93.50 271 ASN A C 1
ATOM 2032 O O . ASN A 1 271 ? 18.897 -2.118 -9.045 1.00 93.50 271 ASN A O 1
ATOM 2036 N N . HIS A 1 272 ? 20.672 -2.240 -7.666 1.00 93.19 272 HIS A N 1
ATOM 2037 C CA . HIS A 1 272 ? 21.630 -1.494 -8.487 1.00 93.19 272 HIS A CA 1
ATOM 2038 C C . HIS A 1 272 ? 22.700 -2.422 -9.040 1.00 93.19 272 HIS A C 1
ATOM 2040 O O . HIS A 1 272 ? 23.102 -3.376 -8.380 1.00 93.19 272 HIS A O 1
ATOM 2046 N N . HIS A 1 273 ? 23.208 -2.110 -10.225 1.00 95.44 273 HIS A N 1
ATOM 2047 C CA . HIS A 1 273 ? 24.370 -2.781 -10.797 1.00 95.44 273 HIS A CA 1
ATOM 2048 C C . HIS A 1 273 ? 25.071 -1.879 -11.814 1.00 95.44 273 HIS A C 1
ATOM 2050 O O . HIS A 1 273 ? 24.602 -0.788 -12.133 1.00 95.44 273 HIS A O 1
ATOM 2056 N N . ASP A 1 274 ? 26.206 -2.338 -12.325 1.00 96.00 274 ASP A N 1
ATOM 2057 C CA . ASP A 1 274 ? 26.920 -1.709 -13.427 1.00 96.00 274 ASP A CA 1
ATOM 2058 C C . ASP A 1 274 ? 27.104 -2.750 -14.538 1.00 96.00 274 ASP A C 1
ATOM 2060 O O . ASP A 1 274 ? 27.410 -3.907 -14.248 1.00 96.00 274 ASP A O 1
ATOM 2064 N N . LEU A 1 275 ? 26.883 -2.368 -15.797 1.00 95.69 275 LEU A N 1
ATOM 2065 C CA . LEU A 1 275 ? 27.053 -3.275 -16.942 1.00 95.69 275 LEU A CA 1
ATOM 2066 C C . LEU A 1 275 ? 28.522 -3.432 -17.375 1.00 95.69 275 LEU A C 1
ATOM 2068 O O . LEU A 1 275 ? 28.817 -4.216 -18.277 1.00 95.69 275 LEU A O 1
ATOM 2072 N N . GLY A 1 276 ? 29.441 -2.710 -16.732 1.00 94.69 276 GLY A N 1
ATOM 2073 C CA . GLY A 1 276 ? 30.863 -2.705 -17.036 1.00 94.69 276 GLY A CA 1
ATOM 2074 C C . GLY A 1 276 ? 31.232 -1.745 -18.168 1.00 94.69 276 GLY A C 1
ATOM 2075 O O . GLY A 1 276 ? 30.405 -1.013 -18.712 1.00 94.69 276 GLY A O 1
ATOM 2076 N N . GLY A 1 277 ? 32.523 -1.729 -18.507 1.00 95.94 277 GLY A N 1
ATOM 2077 C CA . GLY A 1 277 ? 33.114 -0.817 -19.488 1.00 95.94 277 GLY A CA 1
ATOM 2078 C C . GLY A 1 277 ? 34.248 0.008 -18.882 1.00 95.94 277 GLY A C 1
ATOM 2079 O O . GLY A 1 277 ? 35.007 -0.482 -18.045 1.00 95.94 277 GLY A O 1
ATOM 2080 N N . THR A 1 278 ? 34.383 1.262 -19.314 1.00 96.56 278 THR A N 1
ATOM 2081 C CA . THR A 1 278 ? 35.398 2.183 -18.785 1.00 96.56 278 THR A CA 1
ATOM 2082 C C . THR A 1 278 ? 34.845 2.964 -17.602 1.00 96.56 278 THR A C 1
ATOM 2084 O O . THR A 1 278 ? 33.953 3.795 -17.763 1.00 96.56 278 THR A O 1
ATOM 2087 N N . TYR A 1 279 ? 35.412 2.726 -16.422 1.00 97.69 279 TYR A N 1
ATOM 2088 C CA . TYR A 1 279 ? 34.993 3.393 -15.197 1.00 97.69 279 TYR A CA 1
ATOM 2089 C C . TYR A 1 279 ? 35.606 4.781 -15.063 1.00 97.69 279 TYR A C 1
ATOM 2091 O O . TYR A 1 279 ? 36.818 4.950 -15.195 1.00 97.69 279 TYR A O 1
ATOM 2099 N N . ASN A 1 280 ? 34.768 5.757 -14.733 1.00 97.50 280 ASN A N 1
ATOM 2100 C CA . ASN A 1 280 ? 35.177 7.128 -14.461 1.00 97.50 280 ASN A CA 1
ATOM 2101 C C . ASN A 1 280 ? 34.349 7.705 -13.310 1.00 97.50 280 ASN A C 1
ATOM 2103 O O . ASN A 1 280 ? 33.249 7.234 -13.024 1.00 97.50 280 ASN A O 1
ATOM 2107 N N . TRP A 1 281 ? 34.875 8.744 -12.663 1.00 97.69 281 TRP A N 1
ATOM 2108 C CA . TRP A 1 281 ? 34.085 9.571 -11.755 1.00 97.69 281 TRP A CA 1
ATOM 2109 C C . TRP A 1 281 ? 33.200 10.520 -12.567 1.00 97.69 281 TRP A C 1
ATOM 2111 O O . TRP A 1 281 ? 33.701 11.220 -13.449 1.00 97.69 281 TRP A O 1
ATOM 2121 N N . THR A 1 282 ? 31.894 10.533 -12.294 1.00 95.25 282 THR A N 1
ATOM 2122 C CA . THR A 1 282 ? 30.927 11.374 -13.014 1.00 95.25 282 THR A CA 1
ATOM 2123 C C . THR A 1 282 ? 30.003 12.134 -12.056 1.00 95.25 282 THR A C 1
ATOM 2125 O O . THR A 1 282 ? 29.553 11.611 -11.035 1.00 95.25 282 THR A O 1
ATOM 2128 N N . THR A 1 283 ? 29.711 13.396 -12.393 1.00 95.00 283 THR A N 1
ATOM 2129 C CA . THR A 1 283 ? 28.722 14.252 -11.704 1.00 95.00 283 THR A CA 1
ATOM 2130 C C . THR A 1 283 ? 27.361 14.249 -12.401 1.00 95.00 283 THR A C 1
ATOM 2132 O O . THR A 1 283 ? 26.333 14.413 -11.751 1.00 95.00 283 THR A O 1
ATOM 2135 N N . SER A 1 284 ? 27.334 14.062 -13.724 1.00 92.25 284 SER A N 1
ATOM 2136 C CA . SER A 1 284 ? 26.142 14.250 -14.566 1.00 92.25 284 SER A CA 1
ATOM 2137 C C . SER A 1 284 ? 25.009 13.259 -14.297 1.00 92.25 284 SER A C 1
ATOM 2139 O O . SER A 1 284 ? 23.877 13.531 -14.676 1.00 92.25 284 SER A O 1
ATOM 2141 N N . VAL A 1 285 ? 25.301 12.127 -13.651 1.00 92.50 285 VAL A N 1
ATOM 2142 C CA . VAL A 1 285 ? 24.315 11.088 -13.307 1.00 92.50 285 VAL A CA 1
ATOM 2143 C C . VAL A 1 285 ? 23.872 11.132 -11.840 1.00 92.50 285 VAL A C 1
ATOM 2145 O O . VAL A 1 285 ? 23.006 10.362 -11.444 1.00 92.50 285 VAL A O 1
ATOM 2148 N N . VAL A 1 286 ? 24.470 12.003 -11.022 1.00 93.00 286 VAL A N 1
ATOM 2149 C CA . VAL A 1 286 ? 24.115 12.171 -9.598 1.00 93.00 286 VAL A CA 1
ATOM 2150 C C . VAL A 1 286 ? 23.586 13.569 -9.283 1.00 93.00 286 VAL A C 1
ATOM 2152 O O . VAL A 1 286 ? 22.789 13.720 -8.365 1.00 93.00 286 VAL A O 1
ATOM 2155 N N . ASN A 1 287 ? 23.960 14.582 -10.068 1.00 94.25 287 ASN A N 1
ATOM 2156 C CA . ASN A 1 287 ? 23.383 15.925 -10.000 1.00 94.25 287 ASN A CA 1
ATOM 2157 C C . ASN A 1 287 ? 22.145 16.004 -10.913 1.00 94.25 287 ASN A C 1
ATOM 2159 O O . ASN A 1 287 ? 22.164 16.649 -11.960 1.00 94.25 287 ASN A O 1
ATOM 2163 N N . VAL A 1 288 ? 21.084 15.292 -10.538 1.00 93.19 288 VAL A N 1
ATOM 2164 C CA . VAL A 1 288 ? 19.842 15.117 -11.312 1.00 93.19 288 VAL A CA 1
ATOM 2165 C C . VAL A 1 288 ? 18.613 15.220 -10.410 1.00 93.19 288 VAL A C 1
ATOM 2167 O O . VAL A 1 288 ? 18.746 15.284 -9.190 1.00 93.19 288 VAL A O 1
ATOM 2170 N N . GLY A 1 289 ? 17.422 15.257 -11.011 1.00 94.19 289 GLY A N 1
ATOM 2171 C CA . GLY A 1 289 ? 16.168 15.333 -10.268 1.00 94.19 289 GLY A CA 1
ATOM 2172 C C . GLY A 1 289 ? 15.912 16.700 -9.637 1.00 94.19 289 GLY A C 1
ATOM 2173 O O . GLY A 1 289 ? 16.350 17.727 -10.161 1.00 94.19 289 GLY A O 1
ATOM 2174 N N . LYS A 1 290 ? 15.205 16.714 -8.505 1.00 94.69 290 LYS A N 1
ATOM 2175 C CA . LYS A 1 290 ? 14.727 17.947 -7.852 1.00 94.69 290 LYS A CA 1
ATOM 2176 C C . LYS A 1 290 ? 15.846 18.922 -7.484 1.00 94.69 290 LYS A C 1
ATOM 2178 O O . LYS A 1 290 ? 15.673 20.131 -7.621 1.00 94.69 290 LYS A O 1
ATOM 2183 N N . ASP A 1 291 ? 16.984 18.389 -7.047 1.00 92.88 291 ASP A N 1
ATOM 2184 C CA . ASP A 1 291 ? 18.129 19.166 -6.564 1.00 92.88 291 ASP A CA 1
ATOM 2185 C C . ASP A 1 291 ? 19.307 19.155 -7.555 1.00 92.88 291 ASP A C 1
ATOM 2187 O O . ASP A 1 291 ? 20.465 19.284 -7.154 1.00 92.88 291 ASP A O 1
ATOM 2191 N N . SER A 1 292 ? 19.041 19.010 -8.860 1.00 93.75 292 SER A N 1
ATOM 2192 C CA . SER A 1 292 ? 20.077 18.824 -9.891 1.00 93.75 292 SER A CA 1
ATOM 2193 C C . SER A 1 292 ? 21.118 19.948 -9.977 1.00 93.75 292 SER A C 1
ATOM 2195 O O . SER A 1 292 ? 22.206 19.753 -10.517 1.00 93.75 292 SER A O 1
ATOM 2197 N N . SER A 1 293 ? 20.805 21.140 -9.465 1.00 94.69 293 SER A N 1
ATOM 2198 C CA . SER A 1 293 ? 21.719 22.287 -9.430 1.00 94.69 293 SER A CA 1
ATOM 2199 C C . SER A 1 293 ? 22.736 22.234 -8.284 1.00 94.69 293 SER A C 1
ATOM 2201 O O . SER A 1 293 ? 23.674 23.033 -8.275 1.00 94.69 293 SER A O 1
ATOM 2203 N N . ILE A 1 294 ? 22.578 21.314 -7.326 1.00 93.62 294 ILE A N 1
ATOM 2204 C CA . ILE A 1 294 ? 23.397 21.224 -6.115 1.00 93.62 294 ILE A CA 1
ATOM 2205 C C . ILE A 1 294 ? 24.394 20.061 -6.238 1.00 93.62 294 ILE A C 1
ATOM 2207 O O . ILE A 1 294 ? 23.980 18.903 -6.247 1.00 93.62 294 ILE A O 1
ATOM 2211 N N . PRO A 1 295 ? 25.716 20.317 -6.274 1.00 93.38 295 PRO A N 1
ATOM 2212 C CA . PRO A 1 295 ? 26.715 19.251 -6.306 1.00 93.38 295 PRO A CA 1
ATOM 2213 C C . PRO A 1 295 ? 26.738 18.439 -5.003 1.00 93.38 295 PRO A C 1
ATOM 2215 O O . PRO A 1 295 ? 26.968 19.000 -3.931 1.00 93.38 295 PRO A O 1
ATOM 2218 N N . ARG A 1 296 ? 26.548 17.114 -5.090 1.00 89.38 296 ARG A N 1
ATOM 2219 C CA . ARG A 1 296 ? 26.503 16.203 -3.918 1.00 89.38 296 ARG A CA 1
ATOM 2220 C C . ARG A 1 296 ? 27.472 15.019 -4.002 1.00 89.38 296 ARG A C 1
ATOM 2222 O O . ARG A 1 296 ? 27.263 13.983 -3.380 1.00 89.38 296 ARG A O 1
ATOM 2229 N N . GLY A 1 297 ? 28.558 15.191 -4.749 1.00 94.50 297 GLY A N 1
ATOM 2230 C CA . GLY A 1 297 ? 29.585 14.171 -4.952 1.00 94.50 297 GLY A CA 1
ATOM 2231 C C . GLY A 1 297 ? 29.601 13.632 -6.379 1.00 94.50 297 GLY A C 1
ATOM 2232 O O . GLY A 1 297 ? 29.063 14.245 -7.299 1.00 94.50 297 GLY A O 1
ATOM 2233 N N . GLN A 1 298 ? 30.293 12.511 -6.560 1.00 95.81 298 GLN A N 1
ATOM 2234 C CA . GLN A 1 298 ? 30.457 11.820 -7.838 1.00 95.81 298 GLN A CA 1
ATOM 2235 C C . GLN A 1 298 ? 30.283 10.325 -7.613 1.00 95.81 298 GLN A C 1
ATOM 2237 O O . GLN A 1 298 ? 30.587 9.829 -6.527 1.00 95.81 298 GLN A O 1
ATOM 2242 N N . VAL A 1 299 ? 29.848 9.602 -8.640 1.00 95.25 299 VAL A N 1
ATOM 2243 C CA . VAL A 1 299 ? 29.813 8.136 -8.620 1.00 95.25 299 VAL A CA 1
ATOM 2244 C C . VAL A 1 299 ? 30.884 7.589 -9.562 1.00 95.25 299 VAL A C 1
ATOM 2246 O O . VAL A 1 299 ? 31.069 8.107 -10.663 1.00 95.25 299 VAL A O 1
ATOM 2249 N N . TYR A 1 300 ? 31.631 6.579 -9.110 1.00 96.94 300 TYR A N 1
ATOM 2250 C CA . TYR A 1 300 ? 32.607 5.865 -9.933 1.00 96.94 300 TYR A CA 1
ATOM 2251 C C . TYR A 1 300 ? 31.910 4.695 -10.618 1.00 96.94 300 TYR A C 1
ATOM 2253 O O . TYR A 1 300 ? 31.580 3.703 -9.968 1.00 96.94 300 TYR A O 1
ATOM 2261 N N . HIS A 1 301 ? 31.641 4.826 -11.912 1.00 96.88 301 HIS A N 1
ATOM 2262 C CA . HIS A 1 301 ? 30.842 3.852 -12.652 1.00 96.88 301 HIS A CA 1
ATOM 2263 C C . HIS A 1 301 ? 31.257 3.802 -14.128 1.00 96.88 301 HIS A C 1
ATOM 2265 O O . HIS A 1 301 ? 31.926 4.714 -14.619 1.00 96.88 301 HIS A O 1
ATOM 2271 N N . ALA A 1 302 ? 30.830 2.760 -14.841 1.00 96.94 302 ALA A N 1
ATOM 2272 C CA . ALA A 1 302 ? 30.921 2.672 -16.299 1.00 96.94 302 ALA A CA 1
ATOM 2273 C C . ALA A 1 302 ? 29.526 2.757 -16.934 1.00 96.94 302 ALA A C 1
ATOM 2275 O O . ALA A 1 302 ? 29.264 3.597 -17.794 1.00 96.94 302 ALA A O 1
ATOM 2276 N N . ALA A 1 303 ? 28.583 1.960 -16.438 1.00 95.62 303 ALA A N 1
ATOM 2277 C CA . ALA A 1 303 ? 27.214 1.894 -16.926 1.00 95.62 303 ALA A CA 1
ATOM 2278 C C . ALA A 1 303 ? 26.257 1.536 -15.780 1.00 95.62 303 ALA A C 1
ATOM 2280 O O . ALA A 1 303 ? 25.654 0.465 -15.774 1.00 95.62 303 ALA A O 1
ATOM 2281 N N . TRP A 1 304 ? 26.102 2.451 -14.816 1.00 96.19 304 TRP A N 1
ATOM 2282 C CA . TRP A 1 304 ? 25.217 2.279 -13.666 1.00 96.19 304 TRP A CA 1
ATOM 2283 C C . TRP A 1 304 ? 23.762 2.098 -14.119 1.00 96.19 304 TRP A C 1
ATOM 2285 O O . TRP A 1 304 ? 23.250 2.865 -14.942 1.00 96.19 304 TRP A O 1
ATOM 2295 N N . ARG A 1 305 ? 23.110 1.055 -13.611 1.00 96.06 305 ARG A N 1
ATOM 2296 C CA . ARG A 1 305 ? 21.724 0.684 -13.880 1.00 96.06 305 ARG A CA 1
ATOM 2297 C C . ARG A 1 305 ? 21.010 0.279 -12.603 1.00 96.06 305 ARG A C 1
ATOM 2299 O O . ARG A 1 305 ? 21.631 -0.144 -11.626 1.00 96.06 305 ARG A O 1
ATOM 2306 N N . CYS A 1 306 ? 19.690 0.350 -12.659 1.00 95.88 306 CYS A N 1
ATOM 2307 C CA . CYS A 1 306 ? 18.804 -0.196 -11.643 1.00 95.88 306 CYS A CA 1
ATOM 2308 C C . CYS A 1 306 ? 17.761 -1.111 -12.290 1.00 95.88 306 CYS A C 1
ATOM 2310 O O . CYS A 1 306 ? 17.564 -1.093 -13.510 1.00 95.88 306 CYS A O 1
ATOM 2312 N N . PHE A 1 307 ? 17.098 -1.908 -11.460 1.00 97.19 307 PHE A N 1
ATOM 2313 C CA . PHE A 1 307 ? 15.925 -2.667 -11.870 1.00 97.19 307 PHE A CA 1
ATOM 2314 C C . PHE A 1 307 ? 14.655 -1.837 -11.708 1.00 97.19 307 PHE A C 1
ATOM 2316 O O . PHE A 1 307 ? 14.515 -1.058 -10.763 1.00 97.19 307 PHE A O 1
ATOM 2323 N N . VAL A 1 308 ? 13.719 -2.065 -12.621 1.00 98.06 308 VAL A N 1
ATOM 2324 C CA . VAL A 1 308 ? 12.330 -1.637 -12.490 1.00 98.06 308 VAL A CA 1
ATOM 2325 C C . VAL A 1 308 ? 11.376 -2.793 -12.801 1.00 98.06 308 VAL A C 1
ATOM 2327 O O . VAL A 1 308 ? 11.731 -3.685 -13.580 1.00 98.06 308 VAL A O 1
ATOM 2330 N N . GLY A 1 309 ? 10.189 -2.787 -12.188 1.00 98.31 309 GLY A N 1
ATOM 2331 C CA . GLY A 1 309 ? 9.189 -3.8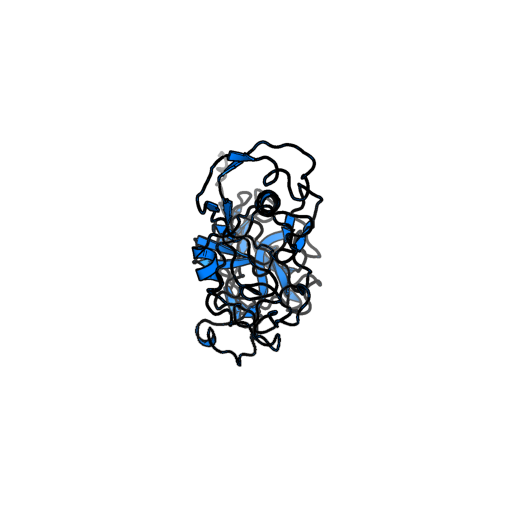60 -12.283 1.00 98.31 309 GLY A CA 1
ATOM 2332 C C . GLY A 1 309 ? 7.839 -3.431 -12.879 1.00 98.31 309 GLY A C 1
ATOM 2333 O O . GLY A 1 309 ? 7.445 -2.274 -12.770 1.00 98.31 309 GLY A O 1
ATOM 2334 N N . GLY A 1 310 ? 7.132 -4.353 -13.536 1.00 98.38 310 GLY A N 1
ATOM 2335 C CA . GLY A 1 310 ? 5.697 -4.244 -13.858 1.00 98.38 310 GLY A CA 1
ATOM 2336 C C . GLY A 1 310 ? 5.357 -3.741 -15.264 1.00 98.38 310 GLY A C 1
ATOM 2337 O O . GLY A 1 310 ? 4.365 -4.182 -15.852 1.00 98.38 310 GLY A O 1
ATOM 2338 N N . GLY A 1 311 ? 6.209 -2.901 -15.850 1.00 98.31 311 GLY A N 1
ATOM 2339 C CA . GLY A 1 311 ? 5.980 -2.249 -17.142 1.00 98.31 311 GLY A CA 1
ATOM 2340 C C . GLY A 1 311 ? 5.194 -0.938 -17.024 1.00 98.31 311 GLY A C 1
ATOM 2341 O O . GLY A 1 311 ? 4.381 -0.782 -16.124 1.00 98.31 311 GLY A O 1
ATOM 2342 N N . ASN A 1 312 ? 5.414 0.009 -17.942 1.00 98.00 312 ASN A N 1
ATOM 2343 C CA . ASN A 1 312 ? 4.690 1.285 -17.961 1.00 98.00 312 ASN A CA 1
ATOM 2344 C C . ASN A 1 312 ? 3.445 1.264 -18.864 1.00 98.00 312 ASN A C 1
ATOM 2346 O O . ASN A 1 312 ? 3.145 0.287 -19.553 1.00 98.00 312 ASN A O 1
ATOM 2350 N N . PHE A 1 313 ? 2.757 2.402 -18.892 1.00 98.31 313 PHE A N 1
ATOM 2351 C CA . PHE A 1 313 ? 1.545 2.664 -19.655 1.00 98.31 313 PHE A CA 1
ATOM 2352 C C . PHE A 1 313 ? 1.598 2.308 -21.145 1.00 98.31 313 PHE A C 1
ATOM 2354 O O . PHE A 1 313 ? 0.534 2.059 -21.695 1.00 98.31 313 PHE A O 1
ATOM 2361 N N . GLY A 1 314 ? 2.769 2.262 -21.793 1.00 97.81 314 GLY A N 1
ATOM 2362 C CA . GLY A 1 314 ? 2.909 2.021 -23.239 1.00 97.81 314 GLY A CA 1
ATOM 2363 C C . GLY A 1 314 ? 3.554 0.682 -23.615 1.00 97.81 314 GLY A C 1
ATOM 2364 O O . GLY A 1 314 ? 3.874 0.459 -24.782 1.00 97.81 314 GLY A O 1
ATOM 2365 N N . ASN A 1 315 ? 3.792 -0.205 -22.649 1.00 98.38 315 ASN A N 1
ATOM 2366 C CA . ASN A 1 315 ? 4.558 -1.437 -22.864 1.00 98.38 315 ASN A CA 1
ATOM 2367 C C . ASN A 1 315 ? 3.730 -2.640 -23.346 1.00 98.38 315 ASN A C 1
ATOM 2369 O O . ASN A 1 315 ? 4.303 -3.684 -23.674 1.00 98.38 315 ASN A O 1
ATOM 2373 N N . GLY A 1 316 ? 2.409 -2.506 -23.392 1.00 98.44 316 GLY A N 1
ATOM 2374 C CA . GLY A 1 316 ? 1.480 -3.493 -23.923 1.00 98.44 316 GLY A CA 1
ATOM 2375 C C . GLY A 1 316 ? 1.608 -4.849 -23.247 1.00 98.44 316 GLY A C 1
ATOM 2376 O O . GLY A 1 316 ? 1.665 -4.955 -22.019 1.00 98.44 316 GLY A O 1
ATOM 2377 N N . VAL A 1 317 ? 1.726 -5.893 -24.064 1.00 98.31 317 VAL A N 1
ATOM 2378 C CA . VAL A 1 317 ? 1.882 -7.287 -23.612 1.00 98.31 317 VAL A CA 1
ATOM 2379 C C . VAL A 1 317 ? 3.155 -7.553 -22.808 1.00 98.31 317 VAL A C 1
ATOM 2381 O O . VAL A 1 317 ? 3.305 -8.636 -22.246 1.00 98.31 317 VAL A O 1
ATOM 2384 N N . ARG A 1 318 ? 4.096 -6.604 -22.741 1.00 98.38 318 ARG A N 1
ATOM 2385 C CA . ARG A 1 318 ? 5.296 -6.760 -21.910 1.00 98.38 318 ARG A CA 1
ATOM 2386 C C . ARG A 1 318 ? 4.992 -6.557 -20.428 1.00 98.38 318 ARG A C 1
ATOM 2388 O O . ARG A 1 318 ? 5.721 -7.115 -19.617 1.00 98.38 318 ARG A O 1
ATOM 2395 N N . CYS A 1 319 ? 3.967 -5.777 -20.072 1.00 98.62 319 CYS A N 1
ATOM 2396 C CA . CYS A 1 319 ? 3.596 -5.540 -18.674 1.00 98.62 319 CYS A CA 1
ATOM 2397 C C . CYS A 1 319 ? 3.136 -6.828 -17.982 1.00 98.62 319 CYS A C 1
ATOM 2399 O O . CYS A 1 319 ? 2.508 -7.681 -18.611 1.00 98.62 319 CYS A O 1
ATOM 2401 N N . GLY A 1 320 ? 3.397 -6.950 -16.679 1.00 98.25 320 GLY A N 1
ATOM 2402 C CA . GLY A 1 320 ? 2.954 -8.098 -15.886 1.00 98.25 320 GLY A CA 1
ATOM 2403 C C . GLY A 1 320 ? 3.781 -8.342 -14.625 1.00 98.25 320 GLY A C 1
ATOM 2404 O O . GLY A 1 320 ? 4.845 -7.755 -14.437 1.00 98.25 320 GLY A O 1
ATOM 2405 N N . ALA A 1 321 ? 3.324 -9.303 -13.818 1.00 98.12 321 ALA A N 1
ATOM 2406 C CA . ALA A 1 321 ? 3.894 -9.680 -12.519 1.00 98.12 321 ALA A CA 1
ATOM 2407 C C . ALA A 1 321 ? 5.388 -10.065 -12.515 1.00 98.12 321 ALA A C 1
ATOM 2409 O O . ALA A 1 321 ? 6.023 -10.121 -11.468 1.00 98.12 321 ALA A O 1
ATOM 2410 N N . ARG A 1 322 ? 5.950 -10.379 -13.687 1.00 97.62 322 ARG A N 1
ATOM 2411 C CA . ARG A 1 322 ? 7.356 -10.783 -13.867 1.00 97.62 322 ARG A CA 1
ATOM 2412 C C . ARG A 1 322 ? 8.102 -9.898 -14.858 1.00 97.62 322 ARG A C 1
ATOM 2414 O O . ARG A 1 322 ? 9.201 -10.239 -15.287 1.00 97.62 322 ARG A O 1
ATOM 2421 N N . CYS A 1 323 ? 7.496 -8.786 -15.266 1.00 98.38 323 CYS A N 1
ATOM 2422 C CA . CYS A 1 323 ? 8.142 -7.835 -16.151 1.00 98.38 323 CYS A CA 1
ATOM 2423 C C . CYS A 1 323 ? 9.248 -7.121 -15.375 1.00 98.38 323 CYS A C 1
ATOM 2425 O O . CYS A 1 323 ? 8.958 -6.322 -14.490 1.00 98.38 323 CYS A O 1
ATOM 2427 N N . LEU A 1 324 ? 10.503 -7.422 -15.700 1.00 98.25 324 LEU A N 1
ATOM 2428 C CA . LEU A 1 324 ? 11.675 -6.765 -15.135 1.00 98.25 324 LEU A CA 1
ATOM 2429 C C . LEU A 1 324 ? 12.465 -6.097 -16.253 1.00 98.25 324 LEU A C 1
ATOM 2431 O O . LEU A 1 324 ? 12.726 -6.704 -17.294 1.00 98.25 324 LEU A O 1
ATOM 2435 N N . TYR A 1 325 ? 12.896 -4.865 -16.014 1.00 97.25 325 TYR A N 1
ATOM 2436 C CA . TYR A 1 325 ? 13.826 -4.164 -16.886 1.00 97.25 325 TYR A CA 1
ATOM 2437 C C . TYR A 1 325 ? 15.059 -3.753 -16.086 1.00 97.25 325 TYR A C 1
ATOM 2439 O O . TYR A 1 325 ? 15.003 -2.899 -15.206 1.00 97.25 325 TYR A O 1
ATOM 2447 N N . SER A 1 326 ? 16.187 -4.391 -16.391 1.00 95.94 326 SER A N 1
ATOM 2448 C CA . SER A 1 326 ? 17.471 -4.180 -15.714 1.00 95.94 326 SER A CA 1
ATOM 2449 C C . SER A 1 326 ? 18.304 -3.056 -16.334 1.00 95.94 326 SER A C 1
ATOM 2451 O O . SER A 1 326 ? 19.405 -2.783 -15.883 1.00 95.94 326 SER A O 1
ATOM 2453 N N . HIS A 1 327 ? 17.821 -2.391 -17.383 1.00 95.44 327 HIS A N 1
ATOM 2454 C CA . HIS A 1 327 ? 18.577 -1.347 -18.077 1.00 95.44 327 HIS A CA 1
ATOM 2455 C C . HIS A 1 327 ? 17.993 0.055 -17.803 1.00 95.44 327 HIS A C 1
ATOM 2457 O O . HIS A 1 327 ? 18.079 0.968 -18.631 1.00 95.44 327 HIS A O 1
ATOM 2463 N N . ALA A 1 328 ? 17.384 0.246 -16.628 1.00 95.75 328 ALA A N 1
ATOM 2464 C CA . ALA A 1 328 ? 16.868 1.542 -16.211 1.00 95.75 328 ALA A CA 1
ATOM 2465 C C . ALA A 1 328 ? 18.011 2.454 -15.748 1.00 95.75 328 ALA A C 1
ATOM 2467 O O . ALA A 1 328 ? 18.906 2.036 -15.010 1.00 95.75 328 ALA A O 1
ATOM 2468 N N . HIS A 1 329 ? 17.983 3.707 -16.199 1.00 95.00 329 HIS A N 1
ATOM 2469 C CA . HIS A 1 329 ? 18.989 4.709 -15.865 1.00 95.00 329 HIS A CA 1
ATOM 2470 C C . HIS A 1 329 ? 18.515 5.493 -14.632 1.00 95.00 329 HIS A C 1
ATOM 2472 O O . HIS A 1 329 ? 17.541 6.234 -14.755 1.00 95.00 329 HIS A O 1
ATOM 2478 N N . PRO A 1 330 ? 19.171 5.378 -13.464 1.00 92.88 330 PRO A N 1
ATOM 2479 C CA . PRO A 1 330 ? 18.697 6.006 -12.222 1.00 92.88 330 PRO A CA 1
ATOM 2480 C C . PRO A 1 330 ? 18.657 7.539 -12.268 1.00 92.88 330 PRO A C 1
ATOM 2482 O O . PRO A 1 330 ? 17.959 8.167 -11.476 1.00 92.88 330 PRO A O 1
ATOM 2485 N N . TRP A 1 331 ? 19.388 8.136 -13.208 1.00 92.81 331 TRP A N 1
ATOM 2486 C CA . TRP A 1 331 ? 19.423 9.576 -13.433 1.00 92.81 331 TRP A CA 1
ATOM 2487 C C . TRP A 1 331 ? 18.394 10.082 -14.445 1.00 92.81 331 TRP A C 1
ATOM 2489 O O . TRP A 1 331 ? 18.303 11.286 -14.675 1.00 92.81 331 TRP A O 1
ATOM 2499 N N . SER A 1 332 ? 17.672 9.177 -15.112 1.00 88.50 332 SER A N 1
ATOM 2500 C CA . SER A 1 332 ? 16.658 9.565 -16.084 1.00 88.50 332 SER A CA 1
ATOM 2501 C C . SER A 1 332 ? 15.425 10.096 -15.366 1.00 88.50 332 SER A C 1
ATOM 2503 O O . SER A 1 332 ? 15.015 9.547 -14.346 1.00 88.50 332 SER A O 1
ATOM 2505 N N . ALA A 1 333 ? 14.853 11.155 -15.935 1.00 85.69 333 ALA A N 1
ATOM 2506 C CA . ALA A 1 333 ? 13.556 11.673 -15.558 1.00 85.69 333 ALA A CA 1
ATOM 2507 C C . ALA A 1 333 ? 12.632 11.623 -16.794 1.00 85.69 333 ALA A C 1
ATOM 2509 O O . ALA A 1 333 ? 12.519 12.580 -17.560 1.00 85.69 333 ALA A O 1
ATOM 2510 N N . SER A 1 334 ? 12.081 10.435 -17.062 1.00 88.25 334 SER A N 1
ATOM 2511 C CA . SER A 1 334 ? 11.302 10.122 -18.270 1.00 88.25 334 SER A CA 1
ATOM 2512 C C . SER A 1 334 ? 9.777 10.159 -18.088 1.00 88.25 334 SER A C 1
ATOM 2514 O O . SER A 1 334 ? 9.039 10.025 -19.065 1.00 88.25 334 SER A O 1
ATOM 2516 N N . GLY A 1 335 ? 9.291 10.305 -16.853 1.00 95.31 335 GLY A N 1
ATOM 2517 C CA . GLY A 1 335 ? 7.872 10.259 -16.494 1.00 95.31 335 GLY A CA 1
ATOM 2518 C C . GLY A 1 335 ? 7.212 8.889 -16.686 1.00 95.31 335 GLY A C 1
ATOM 2519 O O . GLY A 1 335 ? 5.987 8.813 -16.782 1.00 95.31 335 GLY A O 1
ATOM 2520 N N . SER A 1 336 ? 8.008 7.824 -16.785 1.00 96.69 336 SER A N 1
ATOM 2521 C CA . SER A 1 336 ? 7.565 6.451 -17.067 1.00 96.69 336 SER A CA 1
ATOM 2522 C C . SER A 1 336 ? 7.739 5.496 -15.888 1.00 96.69 336 SER A C 1
ATOM 2524 O O . SER A 1 336 ? 7.260 4.362 -15.946 1.00 96.69 336 SER A O 1
ATOM 2526 N N . ASN A 1 337 ? 8.416 5.938 -14.832 1.00 97.38 337 ASN A N 1
ATOM 2527 C CA . ASN A 1 337 ? 8.683 5.165 -13.633 1.00 97.38 337 ASN A CA 1
ATOM 2528 C C . ASN A 1 337 ? 8.121 5.911 -12.422 1.00 97.38 337 ASN A C 1
ATOM 2530 O O . ASN A 1 337 ? 8.345 7.106 -12.265 1.00 97.38 337 ASN A O 1
ATOM 2534 N N . GLY A 1 338 ? 7.404 5.204 -11.564 1.00 97.44 338 GLY A N 1
ATOM 2535 C CA . GLY A 1 338 ? 6.963 5.664 -10.259 1.00 97.44 338 GLY A CA 1
ATOM 2536 C C . GLY A 1 338 ? 7.623 4.826 -9.177 1.00 97.44 338 GLY A C 1
ATOM 2537 O O . GLY A 1 338 ? 8.672 4.210 -9.378 1.00 97.44 338 GLY A O 1
ATOM 2538 N N . PHE A 1 339 ? 7.011 4.795 -8.007 1.00 97.38 339 PHE A N 1
ATOM 2539 C CA . PHE A 1 339 ? 7.442 3.908 -6.944 1.00 97.38 339 PHE A CA 1
ATOM 2540 C C . PHE A 1 339 ? 6.268 3.556 -6.043 1.00 97.38 339 PHE A C 1
ATOM 2542 O O . PHE A 1 339 ? 5.249 4.249 -6.007 1.00 97.38 339 PHE A O 1
ATOM 2549 N N . ARG A 1 340 ? 6.464 2.502 -5.264 1.00 97.19 340 ARG A N 1
ATOM 2550 C CA . ARG A 1 340 ? 5.649 2.161 -4.106 1.00 97.19 340 ARG A CA 1
ATOM 2551 C C . ARG A 1 340 ? 6.574 1.873 -2.933 1.00 97.19 340 ARG A C 1
ATOM 2553 O O . ARG A 1 340 ? 7.720 1.480 -3.147 1.00 97.19 340 ARG A O 1
ATOM 2560 N N . GLY A 1 341 ? 6.115 2.093 -1.710 1.00 98.12 341 GLY A N 1
ATOM 2561 C CA . GLY A 1 341 ? 6.882 1.776 -0.515 1.00 98.12 341 GLY A CA 1
ATOM 2562 C C . GLY A 1 341 ? 6.644 0.346 -0.035 1.00 98.12 341 GLY A C 1
ATOM 2563 O O . GLY A 1 341 ? 5.550 -0.203 -0.166 1.00 98.12 341 GLY A O 1
ATOM 2564 N N . ALA A 1 342 ? 7.675 -0.234 0.568 1.00 98.56 342 ALA A N 1
ATOM 2565 C CA . ALA A 1 342 ? 7.589 -1.448 1.367 1.00 98.56 342 ALA A CA 1
ATOM 2566 C C . ALA A 1 342 ? 8.217 -1.214 2.746 1.00 98.56 342 ALA A C 1
ATOM 2568 O O . ALA A 1 342 ? 9.093 -0.357 2.901 1.00 98.56 342 ALA A O 1
ATOM 2569 N N . CYS A 1 343 ? 7.783 -1.968 3.749 1.00 98.69 343 CYS A N 1
ATOM 2570 C CA . CYS A 1 343 ? 8.382 -1.961 5.079 1.00 98.69 343 CYS A CA 1
ATOM 2571 C C . CYS A 1 343 ? 8.155 -3.295 5.792 1.00 98.69 343 CYS A C 1
ATOM 2573 O O . CYS A 1 343 ? 7.379 -4.147 5.347 1.00 98.69 343 CYS A O 1
ATOM 2575 N N . ASP A 1 344 ? 8.855 -3.462 6.907 1.00 98.62 344 ASP A N 1
ATOM 2576 C CA . ASP A 1 344 ? 8.734 -4.660 7.722 1.00 98.62 344 ASP A CA 1
ATOM 2577 C C . ASP A 1 344 ? 7.479 -4.579 8.610 1.00 98.62 344 ASP A C 1
ATOM 2579 O O . ASP A 1 344 ? 6.967 -3.485 8.895 1.00 98.62 344 ASP A O 1
ATOM 2583 N N . ALA A 1 345 ? 6.982 -5.735 9.048 1.00 97.50 345 ALA A N 1
ATOM 2584 C CA . ALA A 1 345 ? 5.943 -5.814 10.075 1.00 97.50 345 ALA A CA 1
ATOM 2585 C C . ALA A 1 345 ? 6.521 -5.513 11.470 1.00 97.50 345 ALA A C 1
ATOM 2587 O O . ALA A 1 345 ? 7.710 -5.742 11.706 1.00 97.50 345 ALA A O 1
ATOM 2588 N N . LEU A 1 346 ? 5.681 -4.986 12.367 1.00 94.06 346 LEU A N 1
ATOM 2589 C CA . LEU A 1 346 ? 6.019 -4.789 13.781 1.00 94.06 346 LEU A CA 1
ATOM 2590 C C . LEU A 1 346 ? 5.981 -6.104 14.569 1.00 94.06 346 LEU A C 1
ATOM 2592 O O . LEU A 1 346 ? 5.057 -6.909 14.311 1.00 94.06 346 LEU A O 1
#